Protein AF-A0A9N9NZH2-F1 (afdb_monomer_lite)

InterPro domains:
  IPR026947 Ubinuclein middle domain [PF14075] (6-221)

Foldseek 3Di:
DCPPVVDDDPVCLVVLLVVLVVCVVVVNNDQVVLVVVVVVDVDHSLLSNLSSLLSHLVVVLVVLVVVLVVLLVVLLVVLVVCVVVLVVVLVVVVVVVVVVPPDDDDDDDDDDDDDDDDDDDDDDDDDDDDDDDDDDDDDDDDPDPPPPPPVVSVQEDDDDPSSVVSLVSSLVSQVVSQVSVQSNCVSVVHPDHDDSVVSLLVVLVVSCVSDDPPHDDSVNSD

pLDDT: mean 77.75, std 25.02, range [27.8, 98.38]

Secondary structure (DSSP, 8-state):
----TTS--GGGHHHHHHHHHHHHHTT--SHHHHHHHHHHSSS-HHHHHHHHHHHHHHHHHHHHHHHHHHHHHHHHHHHHHHHHHHHHHHHHHHHHHHHSS---PPP----------------------------------------------S------HHHHHHHHHHHHHHHHHHHHHHHHHHHTT------HHHHHHHHHHHHGGGSPTTS--HHHH-

Sequence (222 aa):
SFEVKSKFPPNLKNPLMDILVKAYEFEQFNENLFKILTNMLPYNKFTITRLCQRTLYPKALVDLQRKKSELIEQLRVAVNEIMPSLMRDSGGKKEVHAHEISVPSVNVHSDSMEIDSIIENEGEVDVEHDADADVKSDSKSDSSTNNRSNESTGKKFRWDDITRRLLWRIVQEEMTWVGMSNDLNEAEEKSERHSEQTCRKSLYQELLKVWPSGWMTSYEIA

Radius of gyration: 31.63 Å; chains: 1; bounding box: 81×56×74 Å

Organism: NCBI:txid94023

Structure (mmCIF, N/CA/C/O backbone):
data_AF-A0A9N9NZH2-F1
#
_entry.id   AF-A0A9N9NZH2-F1
#
loop_
_atom_site.group_PDB
_atom_site.id
_atom_site.type_symbol
_atom_site.label_atom_id
_atom_site.label_alt_id
_atom_site.label_comp_id
_atom_site.label_asym_id
_atom_site.label_entity_id
_atom_site.label_seq_id
_atom_site.pdbx_PDB_ins_code
_atom_site.Cartn_x
_atom_site.Cartn_y
_atom_site.Cartn_z
_atom_site.occupancy
_atom_site.B_iso_or_equiv
_atom_site.auth_seq_id
_atom_site.auth_comp_id
_atom_site.auth_asym_id
_atom_site.auth_atom_id
_atom_site.pdbx_PDB_model_num
ATOM 1 N N . SER A 1 1 ? -23.105 -10.219 24.074 1.00 63.91 1 SER A N 1
ATOM 2 C CA . SER A 1 1 ? -23.391 -9.188 25.090 1.00 63.91 1 SER A CA 1
ATOM 3 C C . SER A 1 1 ? -22.193 -8.250 25.200 1.00 63.91 1 SER A C 1
ATOM 5 O O . SER A 1 1 ? -21.074 -8.733 25.059 1.00 63.91 1 SER A O 1
ATOM 7 N N . PHE A 1 2 ? -22.397 -6.940 25.402 1.00 76.44 2 PHE A N 1
ATOM 8 C CA . PHE A 1 2 ? -21.333 -5.929 25.607 1.00 76.44 2 PHE A CA 1
ATOM 9 C C . PHE A 1 2 ? -20.977 -5.749 27.097 1.00 76.44 2 PHE A C 1
ATOM 11 O O . PHE A 1 2 ? -20.600 -4.661 27.526 1.00 76.44 2 PHE A O 1
ATOM 18 N N . GLU A 1 3 ? -21.107 -6.814 27.894 1.00 71.62 3 GLU A N 1
ATOM 19 C CA . GLU A 1 3 ? -20.851 -6.814 29.345 1.00 71.62 3 GLU A CA 1
ATOM 20 C C . GLU A 1 3 ? -19.485 -6.229 29.719 1.00 71.62 3 GLU A C 1
ATOM 22 O O . GLU A 1 3 ? -19.361 -5.531 30.722 1.00 71.62 3 GLU A O 1
ATOM 27 N N . VAL A 1 4 ? -18.473 -6.438 28.873 1.00 77.31 4 VAL A N 1
ATOM 28 C CA . VAL A 1 4 ? -17.141 -5.859 29.043 1.00 77.31 4 VAL A CA 1
ATOM 29 C C . VAL A 1 4 ? -16.917 -4.792 27.977 1.00 77.31 4 VAL A C 1
ATOM 31 O O . VAL A 1 4 ? -16.471 -5.083 26.870 1.00 77.31 4 VAL A O 1
ATOM 34 N N . LYS A 1 5 ? -17.171 -3.527 28.325 1.00 70.81 5 LYS A N 1
ATOM 35 C CA . LYS A 1 5 ? -16.947 -2.378 27.427 1.00 70.81 5 LYS A CA 1
ATOM 36 C C . LYS A 1 5 ? -15.496 -2.233 26.952 1.00 70.81 5 LYS A C 1
ATOM 38 O O . LYS A 1 5 ? -15.255 -1.523 25.992 1.00 70.81 5 LYS A O 1
ATOM 43 N N . SER A 1 6 ? -14.522 -2.890 27.582 1.00 74.75 6 SER A N 1
ATOM 44 C CA . SER A 1 6 ? -13.125 -2.871 27.126 1.00 74.75 6 SER A CA 1
ATOM 45 C C . SER A 1 6 ? -12.812 -3.901 26.037 1.00 74.75 6 SER A C 1
ATOM 47 O O . SER A 1 6 ? -11.727 -3.857 25.461 1.00 74.75 6 SER A O 1
ATOM 49 N N . LYS A 1 7 ? -13.725 -4.836 25.735 1.00 82.75 7 LYS A N 1
ATOM 50 C CA . LYS A 1 7 ? -13.484 -5.911 24.766 1.00 82.75 7 LYS A CA 1
ATOM 51 C C . LYS A 1 7 ? -14.620 -6.009 23.761 1.00 82.75 7 LYS A C 1
ATOM 53 O O . LYS A 1 7 ? -15.788 -6.088 24.125 1.00 82.75 7 LYS A O 1
ATOM 58 N N . PHE A 1 8 ? -14.260 -6.056 22.482 1.00 88.56 8 PHE A N 1
ATOM 59 C CA . PHE A 1 8 ? -15.239 -6.282 21.430 1.00 88.56 8 PHE A CA 1
ATOM 60 C C . PHE A 1 8 ? -15.746 -7.738 21.467 1.00 88.56 8 PHE A C 1
ATOM 62 O O . PHE A 1 8 ? -14.915 -8.656 21.532 1.00 88.56 8 PHE A O 1
ATOM 69 N N . PRO A 1 9 ? -17.070 -7.984 21.421 1.00 90.31 9 PRO A N 1
ATOM 70 C CA . PRO A 1 9 ? -17.623 -9.331 21.516 1.00 90.31 9 PRO A CA 1
ATOM 71 C C . PRO A 1 9 ? -17.118 -10.254 20.392 1.00 90.31 9 PRO A C 1
ATOM 73 O O . PRO A 1 9 ? -17.186 -9.883 19.218 1.00 90.31 9 PRO A O 1
ATOM 76 N N . PRO A 1 10 ? -16.640 -11.475 20.704 1.00 89.75 10 PRO A N 1
ATOM 77 C CA . PRO A 1 10 ? -16.044 -12.367 19.708 1.00 89.75 10 PRO A CA 1
ATOM 78 C C . PRO A 1 10 ? -17.042 -12.801 18.629 1.00 89.75 10 PRO A C 1
ATOM 80 O O . PRO A 1 10 ? -16.676 -12.903 17.463 1.00 89.75 10 PRO A O 1
ATOM 83 N N . ASN A 1 11 ? -18.314 -12.976 18.992 1.00 90.81 11 ASN A N 1
ATOM 84 C CA . ASN A 1 11 ? -19.385 -13.358 18.072 1.00 90.81 11 ASN A CA 1
ATOM 85 C C . ASN A 1 11 ? -19.727 -12.267 17.040 1.00 90.81 11 ASN A C 1
ATOM 87 O O . ASN A 1 11 ? -20.371 -12.563 16.040 1.00 90.81 11 ASN A O 1
ATOM 91 N N . LEU A 1 12 ? -19.313 -11.018 17.277 1.00 91.88 12 LEU A N 1
ATOM 92 C CA . LEU A 1 12 ? -19.531 -9.902 16.355 1.00 91.88 12 LEU A CA 1
ATOM 93 C C . LEU A 1 12 ? -18.320 -9.624 15.459 1.00 91.88 12 LEU A C 1
ATOM 95 O O . LEU A 1 12 ? -18.431 -8.813 14.546 1.00 91.88 12 LEU A O 1
ATOM 99 N N . LYS A 1 13 ? -17.176 -10.292 15.678 1.00 90.94 13 LYS A N 1
ATOM 100 C CA . LYS A 1 13 ? -15.956 -10.070 14.883 1.00 90.94 13 LYS A CA 1
ATOM 101 C C . LYS A 1 13 ? -16.139 -10.445 13.416 1.00 90.94 13 LYS A C 1
ATOM 103 O O . LYS A 1 13 ? -15.802 -9.642 12.556 1.00 90.94 13 LYS A O 1
ATOM 108 N N . ASN A 1 14 ? -16.696 -11.624 13.140 1.00 94.00 14 ASN A N 1
ATOM 109 C CA . ASN A 1 14 ? -16.907 -12.075 11.762 1.00 94.00 14 ASN A CA 1
ATOM 110 C C . ASN A 1 14 ? -17.939 -11.194 11.029 1.00 94.00 14 ASN A C 1
ATOM 112 O O . ASN A 1 14 ? -17.593 -10.674 9.974 1.00 94.00 14 ASN A O 1
ATOM 116 N N . PRO A 1 15 ? -19.127 -10.895 11.605 1.00 95.12 15 PRO A N 1
ATOM 117 C CA . PRO A 1 15 ? -20.058 -9.948 10.989 1.00 95.12 15 PRO A CA 1
ATOM 118 C C . PRO A 1 15 ? -19.458 -8.561 10.744 1.00 95.12 15 PRO A C 1
ATOM 120 O O . PRO A 1 15 ? -19.715 -7.956 9.707 1.00 95.12 15 PRO A O 1
ATOM 123 N N . LEU A 1 16 ? -18.652 -8.052 11.685 1.00 95.19 16 LEU A N 1
ATOM 124 C CA . LEU A 1 16 ? -17.949 -6.787 11.495 1.00 95.19 16 LEU A CA 1
ATOM 125 C C . LEU A 1 16 ? -17.003 -6.885 10.296 1.00 95.19 16 LEU A C 1
ATOM 127 O O . LEU A 1 16 ? -17.083 -6.046 9.409 1.00 95.19 16 LEU A O 1
ATOM 131 N N . MET A 1 17 ? -16.159 -7.917 10.239 1.00 96.25 17 MET A N 1
ATOM 132 C CA . MET A 1 17 ? -15.232 -8.125 9.125 1.00 96.25 17 MET A CA 1
ATOM 133 C C . MET A 1 17 ? -15.956 -8.160 7.773 1.00 96.25 17 MET A C 1
ATOM 135 O O . MET A 1 17 ? -15.530 -7.472 6.851 1.00 96.25 17 MET A O 1
ATOM 139 N N . ASP A 1 18 ? -17.078 -8.875 7.664 1.00 96.25 18 ASP A N 1
ATOM 140 C CA . ASP A 1 18 ? -17.859 -8.958 6.422 1.00 96.25 18 ASP A CA 1
ATOM 141 C C . ASP A 1 18 ? -18.381 -7.586 5.966 1.00 96.25 18 ASP A C 1
ATOM 143 O O . ASP A 1 18 ? -18.345 -7.258 4.777 1.00 96.25 18 ASP A O 1
ATOM 147 N N . ILE A 1 19 ? -18.839 -6.758 6.911 1.00 96.25 19 ILE A N 1
ATOM 148 C CA . ILE A 1 19 ? -19.273 -5.383 6.633 1.00 96.25 19 ILE A CA 1
ATOM 149 C C . ILE A 1 19 ? -18.088 -4.533 6.174 1.00 96.25 19 ILE A C 1
ATOM 151 O O . ILE A 1 19 ? -18.215 -3.797 5.197 1.00 96.25 19 ILE A O 1
ATOM 155 N N . LEU A 1 20 ? -16.943 -4.628 6.857 1.00 97.19 20 LEU A N 1
ATOM 156 C CA . LEU A 1 20 ? -15.759 -3.829 6.535 1.00 97.19 20 LEU A CA 1
ATOM 157 C C . LEU A 1 20 ? -15.178 -4.190 5.167 1.00 97.19 20 LEU A C 1
ATOM 159 O O . LEU A 1 20 ? -14.804 -3.289 4.424 1.00 97.19 20 LEU A O 1
ATOM 163 N N . VAL A 1 21 ? -15.145 -5.479 4.815 1.00 96.12 21 VAL A N 1
ATOM 164 C CA . VAL A 1 21 ? -14.703 -5.942 3.492 1.00 96.12 21 VAL A CA 1
ATOM 165 C C . VAL A 1 21 ? -15.603 -5.369 2.401 1.00 96.12 21 VAL A C 1
ATOM 167 O O . VAL A 1 21 ? -15.097 -4.746 1.474 1.00 96.12 21 VAL A O 1
ATOM 170 N N . LYS A 1 22 ? -16.931 -5.478 2.543 1.00 96.06 22 LYS A N 1
ATOM 171 C CA . LYS A 1 22 ? -17.864 -4.886 1.571 1.00 96.06 22 LYS A CA 1
ATOM 172 C C . LYS A 1 22 ? -17.716 -3.372 1.490 1.00 96.06 22 LYS A C 1
ATOM 174 O O . LYS A 1 22 ? -17.679 -2.811 0.403 1.00 96.06 22 LYS A O 1
ATOM 179 N N . ALA A 1 23 ? -17.617 -2.693 2.630 1.00 96.62 23 ALA A N 1
ATOM 180 C CA . ALA A 1 23 ? -17.434 -1.248 2.643 1.00 96.62 23 ALA A CA 1
ATOM 181 C C . ALA A 1 23 ? -16.139 -0.837 1.931 1.00 96.62 23 ALA A C 1
ATOM 183 O O . ALA A 1 23 ? -16.136 0.161 1.222 1.00 96.62 23 ALA A O 1
ATOM 184 N N . TYR A 1 24 ? -15.064 -1.611 2.078 1.00 95.19 24 TYR A N 1
ATOM 185 C CA . TYR A 1 24 ? -13.816 -1.379 1.361 1.00 95.19 24 TYR A CA 1
ATOM 186 C C . TYR A 1 24 ? -13.967 -1.587 -0.153 1.00 95.19 24 TYR A C 1
ATOM 188 O O . TYR A 1 24 ? -13.539 -0.735 -0.924 1.00 95.19 24 TYR A O 1
ATOM 196 N N . GLU A 1 25 ? -14.644 -2.655 -0.583 1.00 93.50 25 GLU A N 1
ATOM 197 C CA . GLU A 1 25 ? -14.923 -2.934 -2.003 1.00 93.50 25 GLU A CA 1
ATOM 198 C C . GLU A 1 25 ? -15.759 -1.839 -2.686 1.00 93.50 25 GLU A C 1
ATOM 200 O O . GLU A 1 25 ? -15.574 -1.580 -3.872 1.00 93.50 25 GLU A O 1
ATOM 205 N N . PHE A 1 26 ? -16.653 -1.178 -1.945 1.00 95.00 26 PHE A N 1
ATOM 206 C CA . PHE A 1 26 ? -17.493 -0.083 -2.446 1.00 95.00 26 PHE A CA 1
ATOM 207 C C . PHE A 1 26 ? -16.922 1.322 -2.181 1.00 95.00 26 PHE A C 1
ATOM 209 O O . PHE A 1 26 ? -17.654 2.304 -2.313 1.00 95.00 26 PHE A O 1
ATOM 216 N N . GLU A 1 27 ? -15.657 1.442 -1.758 1.00 94.06 27 GLU A N 1
ATOM 217 C CA . GLU A 1 27 ? -15.018 2.727 -1.405 1.00 94.06 27 GLU A CA 1
ATOM 218 C C . GLU A 1 27 ? -15.771 3.508 -0.297 1.00 94.06 27 GLU A C 1
ATOM 220 O O . GLU A 1 27 ? -15.677 4.728 -0.155 1.00 94.06 27 GLU A O 1
ATOM 225 N N . GLN A 1 28 ? -16.528 2.790 0.538 1.00 95.69 28 GLN A N 1
ATOM 226 C CA . GLN A 1 28 ? -17.304 3.312 1.668 1.00 95.69 28 GLN A CA 1
ATOM 227 C C . GLN A 1 28 ? -16.626 3.098 3.030 1.00 95.69 28 GLN A C 1
ATOM 229 O O . GLN A 1 28 ? -17.219 3.392 4.070 1.00 95.69 28 GLN A O 1
ATOM 234 N N . PHE A 1 29 ? -15.388 2.598 3.064 1.00 95.38 29 PHE A N 1
ATOM 235 C CA . PHE A 1 29 ? -14.585 2.551 4.289 1.00 95.38 29 PHE A CA 1
ATOM 236 C C . PHE A 1 29 ? -14.091 3.965 4.641 1.00 95.38 29 PHE A C 1
ATOM 238 O O . PHE A 1 29 ? -12.960 4.347 4.362 1.00 95.38 29 PHE A O 1
ATOM 245 N N . ASN A 1 30 ? -14.986 4.785 5.190 1.00 94.62 30 ASN A N 1
ATOM 246 C CA . ASN A 1 30 ? -14.756 6.204 5.446 1.00 94.62 30 ASN A CA 1
ATOM 247 C C . ASN A 1 30 ? -15.494 6.679 6.715 1.00 94.62 30 ASN A C 1
ATOM 249 O O . ASN A 1 30 ? -16.111 5.900 7.445 1.00 94.62 30 ASN A O 1
ATOM 253 N N . GLU A 1 31 ? -15.444 7.984 6.989 1.00 94.19 31 GLU A N 1
ATOM 254 C CA . GLU A 1 31 ? -16.029 8.584 8.191 1.00 94.19 31 GLU A CA 1
ATOM 255 C C . GLU A 1 31 ? -17.534 8.318 8.357 1.00 94.19 31 GLU A C 1
ATOM 257 O O . GLU A 1 31 ? -18.006 8.164 9.489 1.00 94.19 31 GLU A O 1
ATOM 262 N N . ASN A 1 32 ? -18.286 8.199 7.258 1.00 95.44 32 ASN A N 1
ATOM 263 C CA . ASN A 1 32 ? -19.719 7.917 7.320 1.00 95.44 32 ASN A CA 1
ATOM 264 C C . ASN A 1 32 ? -19.985 6.530 7.913 1.00 95.44 32 ASN A C 1
ATOM 266 O O . ASN A 1 32 ? -20.847 6.395 8.784 1.00 95.44 32 ASN A O 1
ATOM 270 N N . LEU A 1 33 ? -19.204 5.518 7.516 1.00 95.94 33 LEU A N 1
ATOM 271 C CA . LEU A 1 33 ? -19.275 4.181 8.107 1.00 95.94 33 LEU A CA 1
ATOM 272 C C . LEU A 1 33 ? -18.970 4.227 9.608 1.00 95.94 33 LEU A C 1
ATOM 274 O O . LEU A 1 33 ? -19.717 3.664 10.409 1.00 95.94 33 LEU A O 1
ATOM 278 N N . PHE A 1 34 ? -17.911 4.936 10.011 1.00 95.75 34 PHE A N 1
ATOM 279 C CA . PHE A 1 34 ? -17.538 5.040 11.425 1.00 95.75 34 PHE A CA 1
ATOM 280 C C . PHE A 1 34 ? -18.617 5.739 12.254 1.00 95.75 34 PHE A C 1
ATOM 282 O O . PHE A 1 34 ? -18.892 5.323 13.380 1.00 95.75 34 PHE A O 1
ATOM 289 N N . LYS A 1 35 ? -19.282 6.755 11.694 1.00 95.31 35 LYS A N 1
ATOM 290 C CA . LYS A 1 35 ? -20.421 7.429 12.328 1.00 95.31 35 LYS A CA 1
ATOM 291 C C . LYS A 1 35 ? -21.612 6.484 12.507 1.00 95.31 35 LYS A C 1
ATOM 293 O O . LYS A 1 35 ? -22.192 6.450 13.590 1.00 95.31 35 LYS A O 1
ATOM 298 N N . ILE A 1 36 ? -21.947 5.686 11.489 1.00 95.69 36 ILE A N 1
ATOM 299 C CA . ILE A 1 36 ? -23.017 4.677 11.575 1.00 95.69 36 ILE A CA 1
ATOM 300 C C . ILE A 1 36 ? -22.697 3.653 12.672 1.00 95.69 36 ILE A C 1
ATOM 302 O O . ILE A 1 36 ? -23.530 3.401 13.542 1.00 95.69 36 ILE A O 1
ATOM 306 N N . LEU A 1 37 ? -21.474 3.118 12.685 1.00 94.81 37 LEU A N 1
ATOM 307 C CA . LEU A 1 37 ? -21.037 2.139 13.683 1.00 94.81 37 LEU A CA 1
ATOM 308 C C . LEU A 1 37 ? -21.013 2.717 15.107 1.00 94.81 37 LEU A C 1
ATOM 310 O O . LEU A 1 37 ? -21.409 2.028 16.042 1.00 94.81 37 LEU A O 1
ATOM 314 N N . THR A 1 38 ? -20.624 3.984 15.273 1.00 94.81 38 THR A N 1
ATOM 315 C CA . THR A 1 38 ? -20.650 4.699 16.568 1.00 94.81 38 THR A CA 1
ATOM 316 C C . THR A 1 38 ? -22.075 4.864 17.107 1.00 94.81 38 THR A C 1
ATOM 318 O O . THR A 1 38 ? -22.282 4.836 18.313 1.00 94.81 38 THR A O 1
ATOM 321 N N . ASN A 1 39 ? -23.076 4.998 16.231 1.00 94.81 39 ASN A N 1
ATOM 322 C CA . ASN A 1 39 ? -24.482 5.077 16.645 1.00 94.81 39 ASN A CA 1
ATOM 323 C C . ASN A 1 39 ? -25.081 3.706 17.000 1.00 94.81 39 ASN A C 1
ATOM 325 O O . ASN A 1 39 ? -26.072 3.640 17.724 1.00 94.81 39 ASN A O 1
ATOM 329 N N . MET A 1 40 ? -24.512 2.615 16.476 1.00 92.00 40 MET A N 1
ATOM 330 C CA . MET A 1 40 ? -24.991 1.248 16.717 1.00 92.00 40 MET A CA 1
ATOM 331 C C . MET A 1 40 ? -24.290 0.552 17.885 1.00 92.00 40 MET A C 1
ATOM 333 O O . MET A 1 40 ? -24.874 -0.314 18.534 1.00 92.00 40 MET A O 1
ATOM 337 N N . LEU A 1 41 ? -23.026 0.886 18.130 1.00 91.19 41 LEU A N 1
ATOM 338 C CA . LEU A 1 41 ? -22.175 0.223 19.107 1.00 91.19 41 LEU A CA 1
ATOM 339 C C . LEU A 1 41 ? -21.880 1.162 20.283 1.00 91.19 41 LEU A C 1
ATOM 341 O O . LEU A 1 41 ? -21.749 2.366 20.086 1.00 91.19 41 LEU A O 1
ATOM 345 N N . PRO A 1 42 ? -21.700 0.641 21.509 1.00 91.44 42 PRO A N 1
ATOM 346 C CA . PRO A 1 42 ? -21.466 1.458 22.701 1.00 91.44 42 PRO A CA 1
ATOM 347 C C . PRO A 1 42 ? -20.007 1.951 22.804 1.00 91.44 42 PRO A C 1
ATOM 349 O O . PRO A 1 42 ? -19.398 1.887 23.873 1.00 91.44 42 PRO A O 1
ATOM 352 N N . TYR A 1 43 ? -19.433 2.419 21.695 1.00 91.62 43 TYR A N 1
ATOM 353 C CA . TYR A 1 43 ? -18.062 2.911 21.590 1.00 91.62 43 TYR A CA 1
ATOM 354 C C . TYR A 1 43 ? -18.045 4.288 20.941 1.00 91.62 43 TYR A C 1
ATOM 356 O O . TYR A 1 43 ? -18.867 4.587 20.084 1.00 91.62 43 TYR A O 1
ATOM 364 N N . ASN A 1 44 ? -17.078 5.119 21.323 1.00 93.19 44 ASN A N 1
ATOM 365 C CA . ASN A 1 44 ? -16.867 6.401 20.661 1.00 93.19 44 ASN A CA 1
ATOM 366 C C . ASN A 1 44 ? -16.237 6.213 19.263 1.00 93.19 44 ASN A C 1
ATOM 368 O O . ASN A 1 44 ? -15.690 5.152 18.947 1.00 93.19 44 ASN A O 1
ATOM 372 N N . LYS A 1 45 ? -16.261 7.280 18.453 1.00 94.25 45 LYS A N 1
ATOM 373 C CA . LYS A 1 45 ? -15.714 7.292 17.086 1.00 94.25 45 LYS A CA 1
ATOM 374 C C . LYS A 1 45 ? -14.265 6.806 17.025 1.00 94.25 45 LYS A C 1
ATOM 376 O O . LYS A 1 45 ? -13.944 5.981 16.182 1.00 94.25 45 LYS A O 1
ATOM 381 N N . PHE A 1 46 ? -13.411 7.270 17.934 1.00 93.38 46 PHE A N 1
ATOM 382 C CA . PHE A 1 46 ? -11.996 6.896 17.970 1.00 93.38 46 PHE A CA 1
ATOM 383 C C . PHE A 1 46 ? -11.801 5.387 18.175 1.00 93.38 46 PHE A C 1
ATOM 385 O O . PHE A 1 46 ? -11.061 4.736 17.437 1.00 93.38 46 PHE A O 1
ATOM 392 N N . THR A 1 47 ? -12.523 4.804 19.133 1.00 94.00 47 THR A N 1
ATOM 393 C CA . THR A 1 47 ? -12.510 3.363 19.395 1.00 94.00 47 THR A CA 1
ATOM 394 C C . THR A 1 47 ? -13.049 2.566 18.205 1.00 94.00 47 THR A C 1
ATOM 396 O O . THR A 1 47 ? -12.476 1.531 17.870 1.00 94.00 47 THR A O 1
ATOM 399 N N . ILE A 1 48 ? -14.105 3.045 17.537 1.00 95.50 48 ILE A N 1
ATOM 400 C CA . ILE A 1 48 ? -14.652 2.409 16.330 1.00 95.50 48 ILE A CA 1
ATOM 401 C C . ILE A 1 48 ? -13.659 2.447 15.172 1.00 95.50 48 ILE A C 1
ATOM 403 O O . ILE A 1 48 ? -13.423 1.405 14.563 1.00 95.50 48 ILE A O 1
ATOM 407 N N . THR A 1 49 ? -13.055 3.601 14.884 1.00 96.06 49 THR A N 1
ATOM 408 C CA . THR A 1 49 ? -12.063 3.738 13.811 1.00 96.06 49 THR A CA 1
ATOM 409 C C . THR A 1 49 ? -10.912 2.756 14.023 1.00 96.06 49 THR A C 1
ATOM 411 O O . THR A 1 49 ? -10.656 1.930 13.147 1.00 96.06 49 THR A O 1
ATOM 414 N N . ARG A 1 50 ? -10.308 2.741 15.220 1.00 95.69 50 ARG A N 1
ATOM 415 C CA . ARG A 1 50 ? -9.217 1.808 15.548 1.00 95.69 50 ARG A CA 1
ATOM 416 C C . ARG A 1 50 ? -9.639 0.346 15.454 1.00 95.69 50 ARG A C 1
ATOM 418 O O . ARG A 1 50 ? -8.889 -0.479 14.939 1.00 95.69 50 ARG A O 1
ATOM 425 N N . LEU A 1 51 ? -10.835 0.006 15.939 1.00 95.38 51 LEU A N 1
ATOM 426 C CA . LEU A 1 51 ? -11.368 -1.351 15.829 1.00 95.38 51 LEU A CA 1
ATOM 427 C C . LEU A 1 51 ? -11.493 -1.776 14.360 1.00 95.38 51 LEU A C 1
ATOM 429 O O . LEU A 1 51 ? -11.106 -2.893 14.018 1.00 95.38 51 LEU A O 1
ATOM 433 N N . CYS A 1 52 ? -11.999 -0.894 13.496 1.00 96.75 52 CYS A N 1
ATOM 434 C CA . CYS A 1 52 ? -12.161 -1.175 12.073 1.00 96.75 52 CYS A CA 1
ATOM 435 C C . CYS A 1 52 ? -10.808 -1.350 11.377 1.00 96.75 52 CYS A C 1
ATOM 437 O O . CYS A 1 52 ? -10.614 -2.346 10.682 1.00 96.75 52 CYS A O 1
ATOM 439 N N . GLN A 1 53 ? -9.859 -0.442 11.622 1.00 97.06 53 GLN A N 1
ATOM 440 C CA . GLN A 1 53 ? -8.497 -0.510 11.080 1.00 97.06 53 GLN A CA 1
ATOM 441 C C . GLN A 1 53 ? -7.809 -1.822 11.482 1.00 97.06 53 GLN A C 1
ATOM 443 O O . GLN A 1 53 ? -7.387 -2.586 10.619 1.00 97.06 53 GLN A O 1
ATOM 448 N N . ARG A 1 54 ? -7.808 -2.168 12.777 1.00 96.75 54 ARG A N 1
ATOM 449 C CA . ARG A 1 54 ? -7.222 -3.423 13.294 1.00 96.75 54 ARG A CA 1
ATOM 450 C C . ARG A 1 54 ? -7.873 -4.689 12.743 1.00 96.75 54 ARG A C 1
ATOM 452 O O . ARG A 1 54 ? -7.251 -5.745 12.743 1.00 96.75 54 ARG A O 1
ATOM 459 N N . THR A 1 55 ? -9.137 -4.604 12.338 1.00 95.88 55 THR A N 1
ATOM 460 C CA . THR A 1 55 ? -9.885 -5.752 11.815 1.00 95.88 55 THR A CA 1
ATOM 461 C C . THR A 1 55 ? -9.634 -5.937 10.318 1.00 95.88 55 THR A C 1
ATOM 463 O O . THR A 1 55 ? -9.370 -7.053 9.881 1.00 95.88 55 THR A O 1
ATOM 466 N N . LEU A 1 56 ? -9.683 -4.854 9.535 1.00 97.12 56 LEU A N 1
ATOM 467 C CA . LEU A 1 56 ? -9.611 -4.904 8.073 1.00 97.12 56 LEU A CA 1
ATOM 468 C C . LEU A 1 56 ? -8.174 -4.856 7.531 1.00 97.12 56 LEU A C 1
ATOM 470 O O . LEU A 1 56 ? -7.827 -5.630 6.635 1.00 97.12 56 LEU A O 1
ATOM 474 N N . TYR A 1 57 ? -7.347 -3.940 8.043 1.00 97.75 57 TYR A N 1
ATOM 475 C CA . TYR A 1 57 ? -6.070 -3.587 7.418 1.00 97.75 57 TYR A CA 1
ATOM 476 C C . TYR A 1 57 ? -5.065 -4.739 7.328 1.00 97.75 57 TYR A C 1
ATOM 478 O O . TYR A 1 57 ? -4.431 -4.840 6.282 1.00 97.75 57 TYR A O 1
ATOM 486 N N . PRO A 1 58 ? -4.944 -5.668 8.303 1.00 96.94 58 PRO A N 1
ATOM 487 C CA . PRO A 1 58 ? -4.022 -6.795 8.165 1.00 96.94 58 PRO A CA 1
ATOM 488 C C . PRO A 1 58 ? -4.246 -7.618 6.889 1.00 96.94 58 PRO A C 1
ATOM 490 O O . PRO A 1 58 ? -3.288 -8.000 6.225 1.00 96.94 58 PRO A O 1
ATOM 493 N N . LYS A 1 59 ? -5.510 -7.852 6.509 1.00 95.56 59 LYS A N 1
ATOM 494 C CA . LYS A 1 59 ? -5.843 -8.552 5.261 1.00 95.56 59 LYS A CA 1
ATOM 495 C C . LYS A 1 59 ? -5.601 -7.654 4.044 1.00 95.56 59 LYS A C 1
ATOM 497 O O . LYS A 1 59 ? -4.972 -8.086 3.082 1.00 95.56 59 LYS A O 1
ATOM 502 N N . ALA A 1 60 ? -6.074 -6.408 4.098 1.00 96.88 60 ALA A N 1
ATOM 503 C CA . ALA A 1 60 ? -5.969 -5.476 2.978 1.00 96.88 60 ALA A CA 1
ATOM 504 C C . ALA A 1 60 ? -4.508 -5.163 2.601 1.00 96.88 60 ALA A C 1
ATOM 506 O O . ALA A 1 60 ? -4.183 -5.123 1.420 1.00 96.88 60 ALA A O 1
ATOM 507 N N . LEU A 1 61 ? -3.606 -5.031 3.578 1.00 97.81 61 LEU A N 1
ATOM 508 C CA . LEU A 1 61 ? -2.174 -4.810 3.347 1.00 97.81 61 LEU A CA 1
ATOM 509 C C . LEU A 1 61 ? -1.515 -5.972 2.592 1.00 97.81 61 LEU A C 1
ATOM 511 O O . LEU A 1 61 ? -0.720 -5.739 1.681 1.00 97.81 61 LEU A O 1
ATOM 515 N N . VAL A 1 62 ? -1.871 -7.218 2.925 1.00 97.75 62 VAL A N 1
ATOM 516 C CA . VAL A 1 62 ? -1.398 -8.408 2.195 1.00 97.75 62 VAL A CA 1
ATOM 517 C C . VAL A 1 62 ? -1.914 -8.394 0.755 1.00 97.75 62 VAL A C 1
ATOM 519 O O . VAL A 1 62 ? -1.158 -8.674 -0.177 1.00 97.75 62 VAL A O 1
ATOM 522 N N . ASP A 1 63 ? -3.180 -8.022 0.554 1.00 96.25 63 ASP A N 1
ATOM 523 C CA . ASP A 1 63 ? -3.781 -7.923 -0.777 1.00 96.25 63 ASP A CA 1
ATOM 524 C C . ASP A 1 63 ? -3.143 -6.818 -1.635 1.00 96.25 63 ASP A C 1
ATOM 526 O O . ASP A 1 63 ? -2.877 -7.054 -2.814 1.00 96.25 63 ASP A O 1
ATOM 530 N N . LEU A 1 64 ? -2.848 -5.647 -1.060 1.00 96.88 64 LEU A N 1
ATOM 531 C CA . LEU A 1 64 ? -2.127 -4.558 -1.733 1.00 96.88 64 LEU A CA 1
ATOM 532 C C . LEU A 1 64 ? -0.726 -5.006 -2.165 1.00 96.88 64 LEU A C 1
ATOM 534 O O . LEU A 1 64 ? -0.321 -4.791 -3.306 1.00 96.88 64 LEU A O 1
ATOM 538 N N . GLN A 1 65 ? 0.004 -5.694 -1.285 1.00 97.31 65 GLN A N 1
ATOM 539 C CA . GLN A 1 65 ? 1.344 -6.179 -1.607 1.00 97.31 65 GLN A CA 1
ATOM 540 C C . GLN A 1 65 ? 1.320 -7.239 -2.715 1.00 97.31 65 GLN A C 1
ATOM 542 O O . GLN A 1 65 ? 2.143 -7.188 -3.629 1.00 97.31 65 GLN A O 1
ATOM 547 N N . ARG A 1 66 ? 0.341 -8.150 -2.686 1.00 98.00 66 ARG A N 1
ATOM 548 C CA . ARG A 1 66 ? 0.120 -9.130 -3.755 1.00 98.00 66 ARG A CA 1
ATOM 549 C C . ARG A 1 66 ? -0.199 -8.448 -5.091 1.00 98.00 66 ARG A C 1
ATOM 551 O O . ARG A 1 66 ? 0.454 -8.757 -6.085 1.00 98.00 66 ARG A O 1
ATOM 558 N N . LYS A 1 67 ? -1.132 -7.488 -5.115 1.00 97.56 67 LYS A N 1
ATOM 559 C CA . LYS A 1 67 ? -1.461 -6.699 -6.320 1.00 97.56 67 LYS A CA 1
ATOM 560 C C . LYS A 1 67 ? -0.242 -5.959 -6.866 1.00 97.56 67 LYS A C 1
ATOM 562 O O . LYS A 1 67 ? -0.003 -5.976 -8.071 1.00 97.56 67 LYS A O 1
ATOM 567 N N . LYS A 1 68 ? 0.566 -5.349 -5.992 1.00 97.81 68 LYS A N 1
ATOM 568 C CA . LYS A 1 68 ? 1.824 -4.701 -6.379 1.00 97.81 68 LYS A CA 1
ATOM 569 C C . LYS A 1 68 ? 2.763 -5.688 -7.075 1.00 97.81 68 LYS A C 1
ATOM 571 O O . LYS A 1 68 ? 3.271 -5.380 -8.148 1.00 97.81 68 LYS A O 1
ATOM 576 N N . SER A 1 69 ? 2.971 -6.875 -6.504 1.00 98.00 69 SER A N 1
ATOM 577 C CA . SER A 1 69 ? 3.814 -7.912 -7.113 1.00 98.00 69 SER A CA 1
ATOM 578 C C . SER A 1 69 ? 3.284 -8.379 -8.473 1.00 98.00 69 SER A C 1
ATOM 580 O O . SER A 1 69 ? 4.069 -8.517 -9.409 1.00 98.00 69 SER A O 1
ATOM 582 N N . GLU A 1 70 ? 1.967 -8.558 -8.613 1.00 98.25 70 GLU A N 1
ATOM 583 C CA . GLU A 1 70 ? 1.323 -8.886 -9.894 1.00 98.25 70 GLU A CA 1
ATOM 584 C C . GLU A 1 70 ? 1.568 -7.789 -10.949 1.00 98.25 70 GLU A C 1
ATOM 586 O O . GLU A 1 70 ? 1.889 -8.092 -12.098 1.00 98.25 70 GLU A O 1
ATOM 591 N N . LEU A 1 71 ? 1.473 -6.511 -10.567 1.00 98.38 71 LEU A N 1
ATOM 592 C CA . LEU A 1 71 ? 1.738 -5.380 -11.462 1.00 98.38 71 LEU A CA 1
ATOM 593 C C . LEU A 1 71 ? 3.219 -5.261 -11.850 1.00 98.38 71 LEU A C 1
ATOM 595 O O . LEU A 1 71 ? 3.518 -4.937 -12.999 1.00 98.38 71 LEU A O 1
ATOM 599 N N . ILE A 1 72 ? 4.144 -5.532 -10.923 1.00 98.19 72 ILE A N 1
ATOM 600 C CA . ILE A 1 72 ? 5.588 -5.561 -11.212 1.00 98.19 72 ILE A CA 1
ATOM 601 C C . ILE A 1 72 ? 5.900 -6.657 -12.234 1.00 98.19 72 ILE A C 1
ATOM 603 O O . ILE A 1 72 ? 6.685 -6.429 -13.154 1.00 98.19 72 ILE A O 1
ATOM 607 N N . GLU A 1 73 ? 5.266 -7.824 -12.116 1.00 98.12 73 GLU A N 1
ATOM 608 C CA . GLU A 1 73 ? 5.452 -8.896 -13.093 1.00 98.12 73 GLU A CA 1
ATOM 609 C C . GLU A 1 73 ? 4.864 -8.529 -14.463 1.00 98.12 73 GLU A C 1
ATOM 611 O O . GLU A 1 73 ? 5.521 -8.722 -15.483 1.00 98.12 73 GLU A O 1
ATOM 616 N N . GLN A 1 74 ? 3.685 -7.901 -14.506 1.00 97.81 74 GLN A N 1
ATOM 617 C CA . GLN A 1 74 ? 3.128 -7.369 -15.758 1.00 97.81 74 GLN A CA 1
ATOM 618 C C . GLN A 1 74 ? 4.056 -6.334 -16.406 1.00 97.81 74 GLN A C 1
ATOM 620 O O . GLN A 1 74 ? 4.248 -6.351 -17.622 1.00 97.81 74 GLN A O 1
ATOM 625 N N . LEU A 1 75 ? 4.668 -5.453 -15.605 1.00 97.62 75 LEU A N 1
ATOM 626 C CA . LEU A 1 75 ? 5.651 -4.488 -16.095 1.00 97.62 75 LEU A CA 1
ATOM 627 C C . LEU A 1 75 ? 6.879 -5.201 -16.668 1.00 97.62 75 LEU A C 1
ATOM 629 O O . LEU A 1 75 ? 7.350 -4.824 -17.738 1.00 97.62 75 LEU A O 1
ATOM 633 N N . ARG A 1 76 ? 7.370 -6.251 -16.001 1.00 96.88 76 ARG A N 1
ATOM 634 C CA . ARG A 1 76 ? 8.491 -7.063 -16.490 1.00 96.88 76 ARG A CA 1
ATOM 635 C C . ARG A 1 76 ? 8.188 -7.716 -17.831 1.00 96.88 76 ARG A C 1
ATOM 637 O O . ARG A 1 76 ? 9.025 -7.640 -18.728 1.00 96.88 76 ARG A O 1
ATOM 644 N N . VAL A 1 77 ? 7.010 -8.317 -17.987 1.00 96.81 77 VAL A N 1
ATOM 645 C CA . VAL A 1 77 ? 6.587 -8.913 -19.262 1.00 96.81 77 VAL A CA 1
ATOM 646 C C . VAL A 1 77 ? 6.558 -7.851 -20.364 1.00 96.81 77 VAL A C 1
ATOM 648 O O . VAL A 1 77 ? 7.220 -8.030 -21.383 1.00 96.81 77 VAL A O 1
ATOM 651 N N . ALA A 1 78 ? 5.904 -6.710 -20.127 1.00 95.31 78 ALA A N 1
ATOM 652 C CA . ALA A 1 78 ? 5.824 -5.624 -21.108 1.00 95.31 78 ALA A CA 1
ATOM 653 C C . ALA A 1 78 ? 7.211 -5.076 -21.501 1.00 95.31 78 ALA A C 1
ATOM 655 O O . ALA A 1 78 ? 7.492 -4.840 -22.675 1.00 95.31 78 ALA A O 1
ATOM 656 N N . VAL A 1 79 ? 8.120 -4.914 -20.535 1.00 94.50 79 VAL A N 1
ATOM 657 C CA . VAL A 1 79 ? 9.502 -4.486 -20.804 1.00 94.50 79 VAL A CA 1
ATOM 658 C C . VAL A 1 79 ? 10.246 -5.522 -21.651 1.00 94.50 79 VAL A C 1
ATOM 660 O O . VAL A 1 79 ? 10.923 -5.147 -22.610 1.00 94.50 79 VAL A O 1
ATOM 663 N N . ASN A 1 80 ? 10.101 -6.812 -21.342 1.00 92.94 80 ASN A N 1
ATOM 664 C CA . ASN A 1 80 ? 10.756 -7.900 -22.070 1.00 92.94 80 ASN A CA 1
ATOM 665 C C . ASN A 1 80 ? 10.252 -8.061 -23.509 1.00 92.94 80 ASN A C 1
ATOM 667 O O . ASN A 1 80 ? 11.020 -8.491 -24.364 1.00 92.94 80 ASN A O 1
ATOM 671 N N . GLU A 1 81 ? 9.004 -7.699 -23.801 1.00 92.25 81 GLU A N 1
ATOM 672 C CA . GLU A 1 81 ? 8.474 -7.694 -25.171 1.00 92.25 81 GLU A CA 1
ATOM 673 C C . GLU A 1 81 ? 9.101 -6.583 -26.028 1.00 92.25 81 GLU A C 1
ATOM 675 O O . GLU A 1 81 ? 9.387 -6.780 -27.210 1.00 92.25 81 GLU A O 1
ATOM 680 N N . ILE A 1 82 ? 9.368 -5.421 -25.428 1.00 89.38 82 ILE A N 1
ATOM 681 C CA . ILE A 1 82 ? 9.901 -4.243 -26.127 1.00 89.38 82 ILE A CA 1
ATOM 682 C C . ILE A 1 82 ? 11.435 -4.318 -26.265 1.00 89.38 82 ILE A C 1
ATOM 684 O O . ILE A 1 82 ? 12.010 -3.825 -27.242 1.00 89.38 82 ILE A O 1
ATOM 688 N N . MET A 1 83 ? 12.116 -4.952 -25.304 1.00 87.06 83 MET A N 1
ATOM 689 C CA . MET A 1 83 ? 13.579 -4.940 -25.197 1.00 87.06 83 MET A CA 1
ATOM 690 C C . MET A 1 83 ? 14.321 -5.490 -26.433 1.00 87.06 83 MET A C 1
ATOM 692 O O . MET A 1 83 ? 15.265 -4.834 -26.874 1.00 87.06 83 MET A O 1
ATOM 696 N N . PRO A 1 84 ? 13.931 -6.625 -27.054 1.00 85.88 84 PRO A N 1
ATOM 697 C CA . PRO A 1 84 ? 14.648 -7.175 -28.207 1.00 85.88 84 PRO A CA 1
ATOM 698 C C . PRO A 1 84 ? 14.701 -6.218 -29.403 1.00 85.88 84 PRO A C 1
ATOM 700 O O . PRO A 1 84 ? 15.726 -6.133 -30.084 1.00 85.88 84 PRO A O 1
ATOM 703 N N . SER A 1 85 ? 13.620 -5.472 -29.638 1.00 83.06 85 SER A N 1
ATOM 704 C CA . SER A 1 85 ? 13.551 -4.461 -30.696 1.00 83.06 85 SER A CA 1
ATOM 705 C C . SER A 1 85 ? 14.473 -3.280 -30.385 1.00 83.06 85 SER A C 1
ATOM 707 O O . SER A 1 85 ? 15.283 -2.892 -31.223 1.00 83.06 85 SER A O 1
ATOM 709 N N . LEU A 1 86 ? 14.448 -2.777 -29.145 1.00 81.81 86 LEU A N 1
ATOM 710 C CA . LEU A 1 86 ? 15.318 -1.676 -28.715 1.00 81.81 86 LEU A CA 1
ATOM 711 C C . LEU A 1 86 ? 16.807 -2.043 -28.761 1.00 81.81 86 LEU A C 1
ATOM 713 O O . LEU A 1 86 ? 17.638 -1.230 -29.159 1.00 81.81 86 LEU A O 1
ATOM 717 N N . MET A 1 87 ? 17.163 -3.272 -28.380 1.00 82.56 87 MET A N 1
ATOM 718 C CA . MET A 1 87 ? 18.549 -3.745 -28.428 1.00 82.56 87 MET A CA 1
ATOM 719 C C . MET A 1 87 ? 19.092 -3.800 -29.861 1.00 82.56 87 MET A C 1
ATOM 721 O O . MET A 1 87 ? 20.268 -3.499 -30.075 1.00 82.56 87 MET A O 1
ATOM 725 N N . ARG A 1 88 ? 18.244 -4.138 -30.841 1.00 80.25 88 ARG A N 1
ATOM 726 C CA . ARG A 1 88 ? 18.602 -4.141 -32.267 1.00 80.25 88 ARG A CA 1
ATOM 727 C C . ARG A 1 88 ? 18.862 -2.724 -32.779 1.00 80.25 88 ARG A C 1
ATOM 729 O O . ARG A 1 88 ? 19.894 -2.480 -33.404 1.00 80.25 88 ARG A O 1
ATOM 736 N N . ASP A 1 89 ? 17.986 -1.787 -32.431 1.00 75.81 89 ASP A N 1
ATOM 737 C CA . ASP A 1 89 ? 18.083 -0.387 -32.858 1.00 75.81 89 ASP A CA 1
ATOM 738 C C . ASP A 1 89 ? 19.277 0.343 -32.217 1.00 75.81 89 ASP A C 1
ATOM 740 O O . ASP A 1 89 ? 19.963 1.135 -32.868 1.00 75.81 89 ASP A O 1
ATOM 744 N N . SER A 1 90 ? 19.576 0.057 -30.946 1.00 66.81 90 SER A N 1
ATOM 745 C CA . SER A 1 90 ? 20.750 0.603 -30.251 1.00 66.81 90 SER A CA 1
ATOM 746 C C . SER A 1 90 ? 22.072 -0.019 -30.728 1.00 66.81 90 SER A C 1
ATOM 748 O O . SER A 1 90 ? 23.113 0.629 -30.621 1.00 66.81 90 SER A O 1
ATOM 750 N N . GLY A 1 91 ? 22.052 -1.249 -31.257 1.00 59.84 91 GLY A N 1
ATOM 751 C CA . GLY A 1 91 ? 23.216 -1.917 -31.850 1.00 59.84 91 GLY A CA 1
ATOM 752 C C . GLY A 1 91 ? 23.597 -1.363 -33.226 1.00 59.84 91 GLY A C 1
ATOM 753 O O . GLY A 1 91 ? 24.774 -1.105 -33.469 1.00 59.84 91 GLY A O 1
ATOM 754 N N . GLY A 1 92 ? 22.612 -1.085 -34.090 1.00 49.88 92 GLY A N 1
ATOM 755 C CA . GLY A 1 92 ? 22.846 -0.561 -35.445 1.00 49.88 92 GLY A CA 1
ATOM 756 C C . GLY A 1 92 ? 23.466 0.843 -35.486 1.00 49.88 92 GLY A C 1
ATOM 757 O O . GLY A 1 92 ? 24.183 1.182 -36.422 1.00 49.88 92 GLY A O 1
ATOM 758 N N . LYS A 1 93 ? 23.279 1.654 -34.437 1.00 51.94 93 LYS A N 1
ATOM 759 C CA . LYS A 1 93 ? 23.903 2.987 -34.333 1.00 51.94 93 LYS A CA 1
ATOM 760 C C . LYS A 1 93 ? 25.419 2.953 -34.090 1.00 51.94 93 LYS A C 1
ATOM 762 O O . LYS A 1 93 ? 26.070 3.972 -34.300 1.00 51.94 93 LYS A O 1
ATOM 767 N N . LYS A 1 94 ? 25.995 1.816 -33.668 1.00 50.97 94 LYS A N 1
ATOM 768 C CA . LYS A 1 94 ? 27.454 1.681 -33.493 1.00 50.97 94 LYS A CA 1
ATOM 769 C C . LYS A 1 94 ? 28.204 1.486 -34.817 1.00 50.97 94 LYS A C 1
ATOM 771 O O . LYS A 1 94 ? 29.338 1.939 -34.913 1.00 50.97 94 LYS A O 1
ATOM 776 N N . GLU A 1 95 ? 27.592 0.876 -35.834 1.00 45.41 95 GLU A N 1
ATOM 777 C CA . GLU A 1 95 ? 28.257 0.645 -37.131 1.00 45.41 95 GLU A CA 1
ATOM 778 C C . GLU A 1 95 ? 28.378 1.921 -37.974 1.00 45.41 95 GLU A C 1
ATOM 780 O O . GLU A 1 95 ? 29.387 2.118 -38.645 1.00 45.41 95 GLU A O 1
ATOM 785 N N . VAL A 1 96 ? 27.406 2.835 -37.888 1.00 49.47 96 VAL A N 1
ATOM 786 C CA . VAL A 1 96 ? 27.431 4.080 -38.678 1.00 49.47 96 VAL A CA 1
ATOM 787 C C . VAL A 1 96 ? 28.541 5.026 -38.202 1.00 49.47 96 VAL A C 1
ATOM 789 O O . VAL A 1 96 ? 29.211 5.650 -39.017 1.00 49.47 96 VAL A O 1
ATOM 792 N N . HIS A 1 97 ? 28.809 5.076 -36.893 1.00 48.16 97 HIS A N 1
ATOM 793 C CA . HIS A 1 97 ? 29.849 5.951 -36.340 1.00 48.16 97 HIS A CA 1
ATOM 794 C C . HIS A 1 97 ? 31.271 5.388 -36.495 1.00 48.16 97 HIS A C 1
ATOM 796 O O . HIS A 1 97 ? 32.233 6.150 -36.535 1.00 48.16 97 HIS A O 1
ATOM 802 N N . ALA A 1 98 ? 31.419 4.067 -36.644 1.00 50.94 98 ALA A N 1
ATOM 803 C CA . ALA A 1 98 ? 32.704 3.454 -36.979 1.00 50.94 98 ALA A CA 1
ATOM 804 C C . ALA A 1 98 ? 33.107 3.703 -38.447 1.00 50.94 98 ALA A C 1
ATOM 806 O O . ALA A 1 98 ? 34.296 3.720 -38.759 1.00 50.94 98 ALA A O 1
ATOM 807 N N . HIS A 1 99 ? 32.137 3.934 -39.341 1.00 44.06 99 HIS A N 1
ATOM 808 C CA . HIS A 1 99 ? 32.399 4.132 -40.768 1.00 44.06 99 HIS A CA 1
ATOM 809 C C . HIS A 1 99 ? 32.717 5.584 -41.167 1.00 44.06 99 HIS A C 1
ATOM 811 O O . HIS A 1 99 ? 33.262 5.799 -42.248 1.00 44.06 99 HIS A O 1
ATOM 817 N N . GLU A 1 100 ? 32.437 6.566 -40.305 1.00 43.31 100 GLU A N 1
ATOM 818 C CA . GLU A 1 100 ? 32.642 7.999 -40.589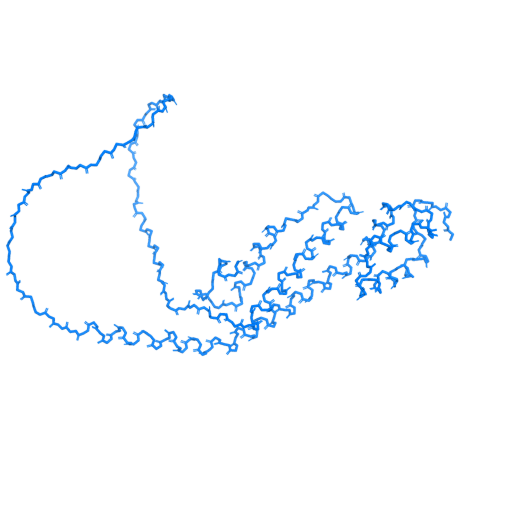 1.00 43.31 100 GLU A CA 1
ATOM 819 C C . GLU A 1 100 ? 34.018 8.531 -40.126 1.00 43.31 100 GLU A C 1
ATOM 821 O O . GLU A 1 100 ? 34.431 9.617 -40.517 1.00 43.31 100 GLU A O 1
ATOM 826 N N . ILE A 1 101 ? 34.779 7.747 -39.346 1.00 52.50 101 ILE A N 1
ATOM 827 C CA . ILE A 1 101 ? 36.119 8.125 -38.839 1.00 52.50 101 ILE A CA 1
ATOM 828 C C . ILE A 1 101 ? 37.249 7.715 -39.815 1.00 52.50 101 ILE A C 1
ATOM 830 O O . ILE A 1 101 ? 38.416 8.043 -39.612 1.00 52.50 101 ILE A O 1
ATOM 834 N N . SER A 1 102 ? 36.937 7.041 -40.928 1.00 44.12 102 SER A N 1
ATOM 835 C CA . SER A 1 102 ? 37.934 6.622 -41.925 1.00 44.12 102 SER A CA 1
ATOM 836 C C . SER A 1 102 ? 37.996 7.579 -43.123 1.00 44.12 102 SER A C 1
ATOM 838 O O . SER A 1 102 ? 37.706 7.207 -44.256 1.00 44.12 102 SER A O 1
ATOM 840 N N . VAL A 1 103 ? 38.390 8.832 -42.878 1.00 42.31 103 VAL A N 1
ATOM 841 C CA . VAL A 1 103 ? 38.893 9.724 -43.936 1.00 42.31 103 VAL A CA 1
ATOM 842 C C . VAL A 1 103 ? 40.258 10.266 -43.493 1.00 42.31 103 VAL A C 1
ATOM 844 O O . VAL A 1 103 ? 40.321 11.012 -42.516 1.00 42.31 103 VAL A O 1
ATOM 847 N N . PRO A 1 104 ? 41.376 9.895 -44.148 1.00 41.81 104 PRO A N 1
ATOM 848 C CA . PRO A 1 104 ? 42.691 10.403 -43.787 1.00 41.81 104 PRO A CA 1
ATOM 849 C C . PRO A 1 104 ? 42.899 11.765 -44.458 1.00 41.81 104 PRO A C 1
ATOM 851 O O . PRO A 1 104 ? 43.138 11.833 -45.662 1.00 41.81 104 PRO A O 1
ATOM 854 N N . SER A 1 105 ? 42.822 12.856 -43.692 1.00 39.81 105 SER A N 1
ATOM 855 C CA . SER A 1 105 ? 43.278 14.164 -44.171 1.00 39.81 105 SER A CA 1
ATOM 856 C C . S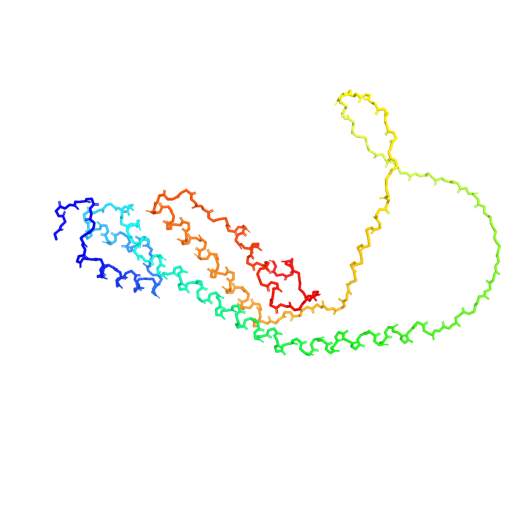ER A 1 105 ? 44.726 14.388 -43.743 1.00 39.81 105 SER A C 1
ATOM 858 O O . SER A 1 105 ? 45.064 14.376 -42.561 1.00 39.81 105 SER A O 1
ATOM 860 N N . VAL A 1 106 ? 45.578 14.525 -44.753 1.00 38.94 106 VAL A N 1
ATOM 861 C CA . VAL A 1 106 ? 47.032 14.645 -44.673 1.00 38.94 106 VAL A CA 1
ATOM 862 C C . VAL A 1 106 ? 47.450 15.969 -44.024 1.00 38.94 106 VAL A C 1
ATOM 864 O O . VAL A 1 106 ? 46.866 17.024 -44.254 1.00 38.94 106 VAL A O 1
ATOM 867 N N . ASN A 1 107 ? 48.495 15.848 -43.214 1.00 38.69 107 ASN A N 1
ATOM 868 C CA . ASN A 1 107 ? 49.200 16.849 -42.425 1.00 38.69 107 ASN A CA 1
ATOM 869 C C . ASN A 1 107 ? 49.997 17.839 -43.307 1.00 38.69 107 ASN A C 1
ATOM 871 O O . ASN A 1 107 ? 50.703 17.391 -44.209 1.00 38.69 107 ASN A O 1
ATOM 875 N N . VAL A 1 108 ? 49.999 19.141 -42.985 1.00 36.81 108 VAL A N 1
ATOM 876 C CA . VAL A 1 108 ? 51.097 20.064 -43.346 1.00 36.81 108 VAL A CA 1
ATOM 877 C C . VAL A 1 108 ? 51.420 20.961 -42.143 1.00 36.81 108 VAL A C 1
ATOM 879 O O . VAL A 1 108 ? 50.568 21.688 -41.643 1.00 36.81 108 VAL A O 1
ATOM 882 N N . HIS A 1 109 ? 52.667 20.839 -41.681 1.00 34.94 109 HIS A N 1
ATOM 883 C CA . HIS A 1 109 ? 53.372 21.625 -40.657 1.00 34.94 109 HIS A CA 1
ATOM 884 C C . HIS A 1 109 ? 53.438 23.137 -40.970 1.00 34.94 109 HIS A C 1
ATOM 886 O O . HIS A 1 109 ? 53.595 23.495 -42.132 1.00 34.94 109 HIS A O 1
ATOM 892 N N . SER A 1 110 ? 53.500 24.021 -39.962 1.00 32.41 110 SER A N 1
ATOM 893 C CA . SER A 1 110 ? 54.765 24.455 -39.316 1.00 32.41 110 SER A CA 1
ATOM 894 C C . SER A 1 110 ? 54.595 25.709 -38.433 1.00 32.41 110 SER A C 1
ATOM 896 O O . SER A 1 110 ? 53.879 26.633 -38.797 1.00 32.41 110 SER A O 1
ATOM 898 N N . ASP A 1 111 ? 55.356 25.708 -37.335 1.00 29.62 111 ASP A N 1
ATOM 899 C CA . ASP A 1 111 ? 55.997 26.817 -36.602 1.00 29.62 111 ASP A CA 1
ATOM 900 C C . ASP A 1 111 ? 55.233 27.907 -35.808 1.00 29.62 111 ASP A C 1
ATOM 902 O O . ASP A 1 111 ? 54.656 28.840 -36.349 1.00 29.62 111 ASP A O 1
ATOM 906 N N . SER A 1 112 ? 55.453 27.814 -34.485 1.00 34.41 112 SER A N 1
ATOM 907 C CA . SER A 1 112 ? 56.155 28.772 -33.599 1.00 34.41 112 SER A CA 1
ATOM 908 C C . SER A 1 112 ? 55.484 30.044 -33.035 1.00 34.41 112 SER A C 1
ATOM 910 O O . SER A 1 112 ? 55.017 30.905 -33.764 1.00 34.41 112 SER A O 1
ATOM 912 N N . MET A 1 113 ? 55.587 30.124 -31.693 1.00 37.38 113 MET A N 1
ATOM 913 C CA . MET A 1 113 ? 55.730 31.262 -30.753 1.00 37.38 113 MET A CA 1
ATOM 914 C C . MET A 1 113 ? 54.846 32.524 -30.895 1.00 37.38 113 MET A C 1
ATOM 916 O O . MET A 1 113 ? 54.913 33.229 -31.888 1.00 37.38 113 MET A O 1
ATOM 920 N N . GLU A 1 114 ? 54.126 32.920 -29.836 1.00 31.09 114 GLU A N 1
ATOM 921 C CA . GLU A 1 114 ? 54.565 33.873 -28.791 1.00 31.09 114 GLU A CA 1
ATOM 922 C C . GLU A 1 114 ? 53.428 34.194 -27.794 1.00 31.09 114 GLU A C 1
ATOM 924 O O . GLU A 1 114 ? 52.242 33.994 -28.046 1.00 31.09 114 GLU A O 1
ATOM 929 N N . ILE A 1 115 ? 53.870 34.640 -26.621 1.00 36.09 115 ILE A N 1
ATOM 930 C CA . ILE A 1 115 ? 53.164 35.163 -25.445 1.00 36.09 115 ILE A CA 1
ATOM 931 C C . ILE A 1 115 ? 52.571 36.549 -25.762 1.00 36.09 115 ILE A C 1
ATOM 933 O O . ILE A 1 115 ? 53.290 37.352 -26.337 1.00 36.09 115 ILE A O 1
ATOM 937 N N . ASP A 1 116 ? 51.338 36.872 -25.341 1.00 27.80 116 ASP A N 1
ATOM 938 C CA . ASP A 1 116 ? 51.094 37.909 -24.317 1.00 27.80 116 ASP A CA 1
ATOM 939 C C . ASP A 1 116 ? 49.622 38.033 -23.862 1.00 27.80 116 ASP A C 1
ATOM 941 O O . ASP A 1 116 ? 48.675 37.560 -24.485 1.00 27.80 116 ASP A O 1
ATOM 945 N N . SER A 1 117 ? 49.532 38.644 -22.690 1.00 34.53 1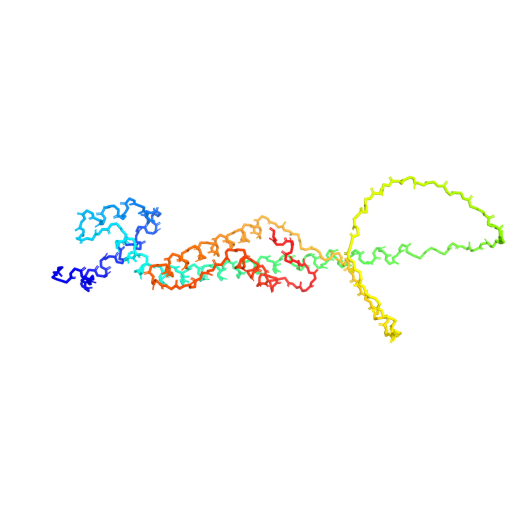17 SER A N 1
ATOM 946 C CA . SER A 1 117 ? 48.471 38.909 -21.719 1.00 34.53 117 SER A CA 1
ATOM 947 C C . SER A 1 117 ? 47.325 39.868 -22.120 1.00 34.53 117 SER A C 1
ATOM 949 O O . SER A 1 117 ? 47.409 40.550 -23.134 1.00 34.53 117 SER A O 1
ATOM 951 N N . ILE A 1 118 ? 46.270 39.900 -21.270 1.00 33.47 118 ILE A N 1
ATOM 952 C CA . ILE A 1 118 ? 45.343 41.005 -20.851 1.00 33.47 118 ILE A CA 1
ATOM 953 C C . ILE A 1 118 ? 43.974 40.369 -20.479 1.00 33.47 118 ILE A C 1
ATOM 955 O O . ILE A 1 118 ? 43.301 39.807 -21.335 1.00 33.47 118 ILE A O 1
ATOM 959 N N . ILE A 1 119 ? 43.675 40.098 -19.197 1.00 35.47 119 ILE A N 1
ATOM 960 C CA . ILE A 1 119 ? 42.955 40.920 -18.186 1.00 35.47 119 ILE A CA 1
ATOM 961 C C . ILE A 1 119 ? 41.602 41.475 -18.669 1.00 35.47 119 ILE A C 1
ATOM 963 O O . ILE A 1 119 ? 41.575 42.362 -19.506 1.00 35.47 119 ILE A O 1
ATOM 967 N N . GLU A 1 120 ? 40.508 40.978 -18.078 1.00 32.75 120 GLU A N 1
ATOM 968 C CA . GLU A 1 120 ? 39.471 41.743 -17.349 1.00 32.75 120 GLU A CA 1
ATOM 969 C C . GLU A 1 120 ? 38.297 40.802 -17.028 1.00 32.75 120 GLU A C 1
ATOM 971 O O . GLU A 1 120 ? 37.607 40.324 -17.924 1.00 32.75 120 GLU A O 1
ATOM 976 N N . ASN A 1 121 ? 38.052 40.531 -15.743 1.00 35.09 121 ASN A N 1
ATOM 977 C CA . ASN A 1 121 ? 36.671 40.513 -15.276 1.00 35.09 121 ASN A CA 1
ATOM 978 C C . ASN A 1 121 ? 36.614 40.874 -13.791 1.00 35.09 121 ASN A C 1
ATOM 980 O O . ASN A 1 121 ? 37.201 40.204 -12.938 1.00 35.09 121 ASN A O 1
ATOM 984 N N . GLU A 1 122 ? 35.914 41.972 -13.544 1.00 34.62 122 GLU A N 1
ATOM 985 C CA . GLU A 1 122 ? 35.463 42.475 -12.254 1.00 34.62 122 GLU A CA 1
ATOM 986 C C . GLU A 1 122 ? 34.604 41.383 -11.583 1.00 34.62 122 GLU A C 1
ATOM 988 O O . GLU A 1 122 ? 33.883 40.645 -12.248 1.00 34.62 122 GLU A O 1
ATOM 993 N N . GLY A 1 123 ? 34.777 41.072 -10.304 1.00 31.48 123 GLY A N 1
ATOM 994 C CA . GLY A 1 123 ? 34.406 41.930 -9.191 1.00 31.48 123 GLY A CA 1
ATOM 995 C C . GLY A 1 123 ? 33.140 41.350 -8.564 1.00 31.48 123 GLY A C 1
ATOM 996 O O . GLY A 1 123 ? 32.070 41.544 -9.111 1.00 31.48 123 GLY A O 1
ATOM 997 N N . GLU A 1 124 ? 33.265 40.636 -7.444 1.00 32.03 124 GLU A N 1
ATOM 998 C CA . GLU A 1 124 ? 32.370 40.810 -6.294 1.00 32.03 124 GLU A CA 1
ATOM 999 C C . GLU A 1 124 ? 32.992 40.139 -5.067 1.00 32.03 124 GLU A C 1
ATOM 1001 O O . GLU A 1 124 ? 33.503 39.019 -5.113 1.00 32.03 124 GLU A O 1
ATOM 1006 N N . VAL A 1 125 ? 33.015 40.911 -3.992 1.00 34.88 125 VAL A N 1
ATOM 1007 C CA . VAL A 1 125 ? 33.626 40.624 -2.704 1.00 34.88 125 VAL A CA 1
ATOM 1008 C C . VAL A 1 125 ? 32.472 40.319 -1.764 1.00 34.88 125 VAL A C 1
ATOM 1010 O O . VAL A 1 125 ? 31.561 41.130 -1.680 1.00 34.88 125 VAL A O 1
ATOM 1013 N N . ASP A 1 126 ? 32.537 39.217 -1.026 1.00 32.88 126 ASP A N 1
ATOM 1014 C CA . ASP A 1 126 ? 31.962 39.196 0.316 1.00 32.88 126 ASP A CA 1
ATOM 1015 C C . ASP A 1 126 ? 32.819 38.305 1.213 1.00 32.88 126 ASP A C 1
ATOM 1017 O O . ASP A 1 126 ? 33.013 37.109 0.982 1.00 32.88 126 ASP A O 1
ATOM 1021 N N . VAL A 1 127 ? 33.412 38.964 2.204 1.00 39.75 127 VAL A N 1
ATOM 1022 C CA . VAL A 1 127 ? 34.290 38.416 3.230 1.00 39.75 127 VAL A CA 1
ATOM 1023 C C . VAL A 1 127 ? 33.553 38.576 4.545 1.00 39.75 127 VAL A C 1
ATOM 1025 O O . VAL A 1 127 ? 33.304 39.708 4.941 1.00 39.75 127 VAL A O 1
ATOM 1028 N N . GLU A 1 128 ? 33.349 37.484 5.278 1.00 37.09 128 GLU A N 1
ATOM 1029 C CA . GLU A 1 128 ? 33.465 37.531 6.735 1.00 37.09 128 GLU A CA 1
ATOM 1030 C C . GLU A 1 128 ? 34.333 36.362 7.222 1.00 37.09 128 GLU A C 1
ATOM 1032 O O . GLU A 1 128 ? 34.130 35.198 6.874 1.00 37.09 128 GLU A O 1
ATOM 1037 N N . HIS A 1 129 ? 35.372 36.752 7.962 1.00 40.88 129 HIS A N 1
ATOM 1038 C CA . HIS A 1 129 ? 36.378 35.944 8.642 1.00 40.88 129 HIS A CA 1
ATOM 1039 C C . HIS A 1 129 ? 35.911 35.600 10.059 1.00 40.88 129 HIS A C 1
ATOM 1041 O O . HIS A 1 129 ? 35.303 36.441 10.709 1.00 40.88 129 HIS A O 1
ATOM 1047 N N . ASP A 1 130 ? 36.299 34.419 10.537 1.00 33.81 130 ASP A N 1
ATOM 1048 C CA . ASP A 1 130 ? 36.878 34.147 11.870 1.00 33.81 130 ASP A CA 1
ATOM 1049 C C . ASP A 1 130 ? 37.016 32.615 12.002 1.00 33.81 130 ASP A C 1
ATOM 1051 O O . ASP A 1 130 ? 36.139 31.880 11.560 1.00 33.81 130 ASP A O 1
ATOM 1055 N N . ALA A 1 131 ? 38.041 31.988 12.575 1.00 37.94 131 ALA A N 1
ATOM 1056 C CA . ALA A 1 131 ? 39.328 32.380 13.130 1.00 37.94 131 ALA A CA 1
ATOM 1057 C C . ALA A 1 131 ? 40.176 31.083 13.250 1.00 37.94 131 ALA A C 1
ATOM 1059 O O . ALA A 1 131 ? 39.620 29.990 13.348 1.00 37.94 131 ALA A O 1
ATOM 1060 N N . ASP A 1 132 ? 41.502 31.242 13.250 1.00 35.62 132 ASP A N 1
ATOM 1061 C CA . ASP A 1 132 ? 42.538 30.391 13.864 1.00 35.62 132 ASP A CA 1
ATOM 1062 C C . ASP A 1 132 ? 42.566 28.862 13.634 1.00 35.62 132 ASP A C 1
ATOM 1064 O O . ASP A 1 132 ? 41.792 28.099 14.204 1.00 35.62 132 ASP A O 1
ATOM 1068 N N . ALA A 1 133 ? 43.612 28.385 12.944 1.00 40.50 133 ALA A N 1
ATOM 1069 C CA . ALA A 1 133 ? 44.775 27.749 13.590 1.00 40.50 133 ALA A CA 1
ATOM 1070 C C . ALA A 1 133 ? 45.610 26.895 12.608 1.00 40.50 133 ALA A C 1
ATOM 1072 O O . ALA A 1 133 ? 45.133 25.961 11.972 1.00 40.50 133 ALA A O 1
ATOM 1073 N N . ASP A 1 134 ? 46.884 27.272 12.544 1.00 37.12 134 ASP A N 1
ATOM 1074 C CA . ASP A 1 134 ? 48.118 26.532 12.254 1.00 37.12 134 ASP A CA 1
ATOM 1075 C C . ASP A 1 134 ? 48.053 24.993 12.062 1.00 37.12 134 ASP A C 1
ATOM 1077 O O . ASP A 1 134 ? 47.492 24.277 12.888 1.00 37.12 134 ASP A O 1
ATOM 1081 N N . VAL A 1 135 ? 48.727 24.490 11.012 1.00 42.91 135 VAL A N 1
ATOM 1082 C CA . VAL A 1 135 ? 49.745 23.405 11.040 1.00 42.91 135 VAL A CA 1
ATOM 1083 C C . VAL A 1 135 ? 49.971 22.816 9.635 1.00 42.91 135 VAL A C 1
ATOM 1085 O O . VAL A 1 135 ? 49.080 22.266 8.989 1.00 42.91 135 VAL A O 1
ATOM 1088 N N . LYS A 1 136 ? 51.232 22.879 9.187 1.00 40.53 136 LYS A N 1
ATOM 1089 C CA . LYS A 1 136 ? 51.795 22.133 8.049 1.00 40.53 136 LYS A CA 1
ATOM 1090 C C . LYS A 1 136 ? 51.749 20.620 8.293 1.00 40.53 136 LYS A C 1
ATOM 1092 O O . LYS A 1 136 ? 52.268 20.158 9.307 1.00 40.53 136 LYS A O 1
ATOM 1097 N N . SER A 1 137 ? 51.330 19.838 7.298 1.00 37.06 137 SER A N 1
ATOM 1098 C CA . SER A 1 137 ? 51.901 18.501 7.093 1.00 37.06 137 SER A CA 1
ATOM 1099 C C . SER A 1 137 ? 51.704 18.003 5.662 1.00 37.06 137 SER A C 1
ATOM 1101 O O . SER A 1 137 ? 50.585 17.928 5.160 1.00 37.06 137 SER A O 1
ATOM 1103 N N . ASP A 1 138 ? 52.825 17.675 5.023 1.00 36.12 138 ASP A N 1
ATOM 1104 C CA . ASP A 1 138 ? 52.919 16.973 3.750 1.00 36.12 138 ASP A CA 1
ATOM 1105 C C . ASP A 1 138 ? 52.209 15.617 3.809 1.00 36.12 138 ASP A C 1
ATOM 1107 O O . ASP A 1 138 ? 52.454 14.808 4.705 1.00 36.12 138 ASP A O 1
ATOM 1111 N N . SER A 1 139 ? 51.398 15.310 2.798 1.00 38.19 139 SER A N 1
ATOM 1112 C CA . SER A 1 139 ? 51.013 13.932 2.485 1.00 38.19 139 SER A CA 1
ATOM 1113 C C . SER A 1 139 ? 50.694 13.794 1.001 1.00 38.19 139 SER A C 1
ATOM 1115 O O . SER A 1 139 ? 49.605 14.108 0.528 1.00 38.19 139 SER A O 1
ATOM 1117 N N . LYS A 1 140 ? 51.688 13.286 0.265 1.00 38.72 140 LYS A N 1
ATOM 1118 C CA . LYS A 1 140 ? 51.506 12.629 -1.031 1.00 38.72 140 LYS A CA 1
ATOM 1119 C C . LYS A 1 140 ? 50.588 11.421 -0.833 1.00 38.72 140 LYS A C 1
ATOM 1121 O O . LYS A 1 140 ? 50.937 10.522 -0.074 1.00 38.72 140 LYS A O 1
ATOM 1126 N N . SER A 1 141 ? 49.465 11.366 -1.540 1.00 34.09 141 SER A N 1
ATOM 1127 C CA . SER A 1 141 ? 48.776 10.102 -1.808 1.00 34.09 141 SER A CA 1
ATOM 1128 C C . SER A 1 141 ? 47.984 10.194 -3.108 1.00 34.09 141 SER A C 1
ATOM 1130 O O . SER A 1 141 ? 47.530 11.264 -3.510 1.00 34.09 141 SER A O 1
ATOM 1132 N N . 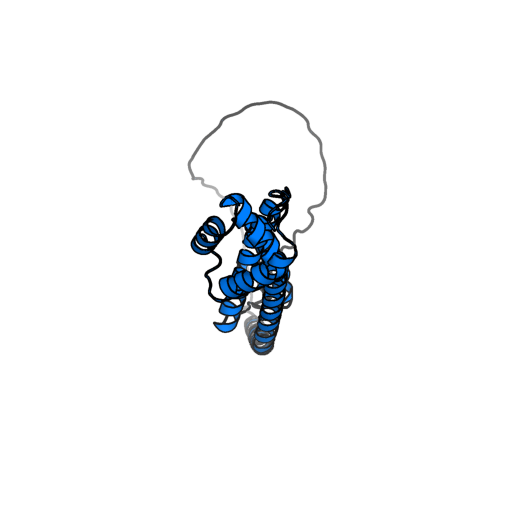ASP A 1 142 ? 47.952 9.062 -3.794 1.00 31.38 142 ASP A N 1
ATOM 1133 C CA . ASP A 1 142 ? 47.682 8.886 -5.209 1.00 31.38 142 ASP A CA 1
ATOM 1134 C C . ASP A 1 142 ? 46.368 9.488 -5.713 1.00 31.38 142 ASP A C 1
ATOM 1136 O O . ASP A 1 142 ? 45.273 9.188 -5.230 1.00 31.38 142 ASP A O 1
ATOM 1140 N N . SER A 1 143 ? 46.504 10.249 -6.803 1.00 33.50 143 SER A N 1
ATOM 1141 C CA . SER A 1 143 ? 45.435 10.594 -7.737 1.00 33.50 143 SER A CA 1
ATOM 1142 C C . SER A 1 143 ? 44.860 9.310 -8.342 1.00 33.50 143 SER A C 1
ATOM 1144 O O . SER A 1 143 ? 45.236 8.872 -9.430 1.00 33.50 143 SER A O 1
ATOM 1146 N N . SER A 1 144 ? 43.921 8.715 -7.614 1.00 36.38 144 SER A N 1
ATOM 1147 C CA . SER A 1 144 ? 43.061 7.645 -8.089 1.00 36.38 144 SER A CA 1
ATOM 1148 C C . SER A 1 144 ? 42.200 8.188 -9.223 1.00 36.38 144 SER A C 1
ATOM 1150 O O . SER A 1 144 ? 41.321 9.026 -9.027 1.00 36.38 144 SER A O 1
ATOM 1152 N N . THR A 1 145 ? 42.506 7.711 -10.423 1.00 38.22 145 THR A N 1
ATOM 1153 C CA . THR A 1 145 ? 41.794 7.910 -11.680 1.00 38.22 145 THR A CA 1
ATOM 1154 C C . THR A 1 145 ? 40.297 7.662 -11.489 1.00 38.22 145 THR A C 1
ATOM 1156 O O . THR A 1 145 ? 39.826 6.529 -11.564 1.00 38.22 145 THR A O 1
ATOM 1159 N N . ASN A 1 146 ? 39.523 8.721 -11.244 1.00 34.44 146 ASN A N 1
ATOM 1160 C CA . ASN A 1 146 ? 38.069 8.633 -11.215 1.00 34.44 146 ASN A CA 1
ATOM 1161 C C . ASN A 1 146 ? 37.566 8.656 -12.661 1.00 34.44 146 ASN A C 1
ATOM 1163 O O . ASN A 1 146 ? 37.091 9.667 -13.177 1.00 34.44 146 ASN A O 1
ATOM 1167 N N . ASN A 1 147 ? 37.742 7.516 -13.329 1.00 37.09 147 ASN A N 1
ATOM 1168 C CA . ASN A 1 147 ? 37.198 7.224 -14.644 1.00 37.09 147 ASN A CA 1
ATOM 1169 C C . ASN A 1 147 ? 35.671 7.094 -14.503 1.00 37.09 147 ASN A C 1
ATOM 1171 O O . ASN A 1 147 ? 35.108 6.003 -14.501 1.00 37.09 147 ASN A O 1
ATOM 1175 N N . ARG A 1 148 ? 34.973 8.227 -14.355 1.00 42.59 148 ARG A N 1
ATOM 1176 C CA . ARG A 1 148 ? 33.547 8.319 -14.679 1.00 42.59 148 ARG A CA 1
ATOM 1177 C C . ARG A 1 148 ? 33.431 8.331 -16.197 1.00 42.59 148 ARG A C 1
ATOM 1179 O O . ARG A 1 148 ? 33.092 9.343 -16.804 1.00 42.59 148 ARG A O 1
ATOM 1186 N N . SER A 1 149 ? 33.686 7.178 -16.805 1.00 39.31 149 SER A N 1
ATOM 1187 C CA . SER A 1 149 ? 33.106 6.831 -18.092 1.00 39.31 149 SER A CA 1
ATOM 1188 C C . SER A 1 149 ? 31.599 6.697 -17.878 1.00 39.31 149 SER A C 1
ATOM 1190 O O . SER A 1 149 ? 31.037 5.610 -17.771 1.00 39.31 149 SER A O 1
ATOM 1192 N N . ASN A 1 150 ? 30.927 7.847 -17.815 1.00 48.25 150 ASN A N 1
ATOM 1193 C CA . ASN A 1 150 ? 29.537 7.954 -18.214 1.00 48.25 150 ASN A CA 1
ATOM 1194 C C . ASN A 1 150 ? 29.519 7.745 -19.733 1.00 48.25 150 ASN A C 1
ATOM 1196 O O . ASN A 1 150 ? 29.334 8.676 -20.512 1.00 48.25 150 ASN A O 1
ATOM 1200 N N . GLU A 1 151 ? 29.833 6.519 -20.152 1.00 45.16 151 GLU A N 1
ATOM 1201 C CA . GLU A 1 151 ? 29.540 6.043 -21.485 1.00 45.16 151 GLU A CA 1
ATOM 1202 C C . GLU A 1 151 ? 28.018 6.076 -21.545 1.00 45.16 151 GLU A C 1
ATOM 1204 O O . GLU A 1 151 ? 27.331 5.163 -21.078 1.00 45.16 151 GLU A O 1
ATOM 1209 N N . SER A 1 152 ? 27.479 7.172 -22.076 1.00 47.47 152 SER A N 1
ATOM 1210 C CA . SER A 1 152 ? 26.114 7.242 -22.566 1.00 47.47 152 SER A CA 1
ATOM 1211 C C . SER A 1 152 ? 26.023 6.297 -23.760 1.00 47.47 152 SER A C 1
ATOM 1213 O O . SER A 1 152 ? 25.893 6.678 -24.921 1.00 47.47 152 SER A O 1
ATOM 1215 N N . THR A 1 153 ? 26.128 4.998 -23.477 1.00 56.00 153 THR A N 1
ATOM 1216 C CA . THR A 1 153 ? 25.708 3.974 -24.410 1.00 56.00 153 THR A CA 1
ATOM 1217 C C . THR A 1 153 ? 24.287 4.368 -24.787 1.00 56.00 153 THR A C 1
ATOM 1219 O O . THR A 1 153 ? 23.490 4.685 -23.908 1.00 56.00 153 THR A O 1
ATOM 1222 N N . GLY A 1 154 ? 23.960 4.423 -26.077 1.00 61.75 154 GLY A N 1
ATOM 1223 C CA . GLY A 1 154 ? 22.623 4.795 -26.564 1.00 61.75 154 GLY A CA 1
ATOM 1224 C C . GLY A 1 154 ? 21.504 3.819 -26.157 1.00 61.75 154 GLY A C 1
ATOM 1225 O O . GLY A 1 154 ? 20.531 3.653 -26.891 1.00 61.75 154 GLY A O 1
ATOM 1226 N N . LYS A 1 155 ? 21.671 3.115 -25.034 1.00 74.19 155 LYS A N 1
ATOM 1227 C CA . LYS A 1 155 ? 20.740 2.231 -24.353 1.00 74.19 155 LYS A CA 1
ATOM 1228 C C . LYS A 1 155 ? 19.876 3.091 -23.442 1.00 74.19 155 LYS A C 1
ATOM 1230 O O . LYS A 1 155 ? 20.212 3.346 -22.293 1.00 74.19 155 LYS A O 1
ATOM 1235 N N . LYS A 1 156 ? 18.766 3.568 -23.986 1.00 84.94 156 LYS A N 1
ATOM 1236 C CA . LYS A 1 156 ? 17.734 4.244 -23.208 1.00 84.94 156 LYS A CA 1
ATOM 1237 C C . LYS A 1 156 ? 16.431 3.510 -23.426 1.00 84.94 156 LYS A C 1
ATOM 1239 O O . LYS A 1 156 ? 16.015 3.325 -24.572 1.00 84.94 156 LYS A O 1
ATOM 1244 N N . PHE A 1 157 ? 15.789 3.090 -22.344 1.00 88.69 157 PHE A N 1
ATOM 1245 C CA . PHE A 1 157 ? 14.457 2.522 -22.450 1.00 88.69 157 PHE A CA 1
ATOM 1246 C C . PHE A 1 157 ? 13.465 3.594 -22.916 1.00 88.69 157 PHE A C 1
ATOM 1248 O O . PHE A 1 157 ? 13.396 4.693 -22.359 1.00 88.69 157 PHE A O 1
ATOM 1255 N N . ARG A 1 158 ? 12.686 3.280 -23.954 1.00 89.12 158 ARG A N 1
ATOM 1256 C CA . ARG A 1 158 ? 11.631 4.166 -24.443 1.00 89.12 158 ARG A CA 1
ATOM 1257 C C . ARG A 1 158 ? 10.299 3.741 -23.840 1.00 89.12 158 ARG A C 1
ATOM 1259 O O . ARG A 1 158 ? 9.742 2.725 -24.231 1.00 89.12 158 ARG A O 1
ATOM 1266 N N . TRP A 1 159 ? 9.789 4.563 -22.930 1.00 90.19 159 TRP A N 1
ATOM 1267 C CA . TRP A 1 159 ? 8.472 4.386 -22.329 1.00 90.19 159 TRP A CA 1
ATOM 1268 C C . TRP A 1 159 ? 7.348 4.404 -23.371 1.00 90.19 159 TRP A C 1
ATOM 1270 O O . TRP A 1 159 ? 7.274 5.316 -24.205 1.00 90.19 159 TRP A O 1
ATOM 1280 N N . ASP A 1 160 ? 6.433 3.453 -23.241 1.00 91.88 160 ASP A N 1
ATOM 1281 C CA . ASP A 1 160 ? 5.139 3.428 -23.915 1.00 91.88 160 ASP A CA 1
ATOM 1282 C C . ASP A 1 160 ? 4.003 3.658 -22.902 1.00 91.88 160 ASP A C 1
ATOM 1284 O O . ASP A 1 160 ? 4.223 3.796 -21.695 1.00 91.88 160 ASP A O 1
ATOM 1288 N N . ASP A 1 161 ? 2.767 3.741 -23.383 1.00 94.75 161 ASP A N 1
ATOM 1289 C CA . ASP A 1 161 ? 1.635 4.059 -22.509 1.00 94.75 161 ASP A CA 1
ATOM 1290 C C . ASP A 1 161 ? 1.281 2.916 -21.549 1.00 94.75 161 ASP A C 1
ATOM 1292 O O . ASP A 1 161 ? 0.772 3.165 -20.453 1.00 94.75 161 ASP A O 1
ATOM 1296 N N . ILE A 1 162 ? 1.578 1.669 -21.927 1.00 94.94 162 ILE A N 1
ATOM 1297 C CA . ILE A 1 162 ? 1.322 0.485 -21.102 1.00 94.94 162 ILE A CA 1
ATOM 1298 C C . ILE A 1 162 ? 2.279 0.471 -19.910 1.00 94.94 162 ILE A C 1
ATOM 1300 O O . ILE A 1 162 ? 1.831 0.423 -18.762 1.00 94.94 162 ILE A O 1
ATOM 1304 N N . THR A 1 163 ? 3.584 0.581 -20.160 1.00 94.94 163 THR A N 1
ATOM 1305 C CA . THR A 1 163 ? 4.616 0.568 -19.115 1.00 94.94 163 THR A CA 1
ATOM 1306 C C . THR A 1 163 ? 4.493 1.766 -18.176 1.00 94.94 163 THR A C 1
ATOM 1308 O O . THR A 1 163 ? 4.593 1.586 -16.962 1.00 94.94 163 THR A O 1
ATOM 1311 N N . ARG A 1 164 ? 4.158 2.965 -18.684 1.00 95.94 164 ARG A N 1
ATOM 1312 C CA . ARG A 1 164 ? 3.856 4.135 -17.832 1.00 95.94 164 ARG A CA 1
ATOM 1313 C C . ARG A 1 164 ? 2.653 3.901 -16.925 1.00 95.94 164 ARG A C 1
ATOM 1315 O O . ARG A 1 164 ? 2.702 4.223 -15.740 1.00 95.94 164 ARG A O 1
ATOM 1322 N N . ARG A 1 165 ? 1.565 3.345 -17.466 1.00 97.50 165 ARG A N 1
ATOM 1323 C CA . ARG A 1 165 ? 0.348 3.066 -16.690 1.00 97.50 165 ARG A CA 1
ATOM 1324 C C . ARG A 1 165 ? 0.609 2.032 -15.600 1.00 97.50 165 ARG A C 1
ATOM 1326 O O . ARG A 1 165 ? 0.120 2.203 -14.486 1.00 97.50 165 ARG A O 1
ATOM 1333 N N . LEU A 1 166 ? 1.365 0.981 -15.913 1.00 97.81 166 LEU A N 1
ATOM 1334 C CA . LEU A 1 166 ? 1.763 -0.036 -14.941 1.00 97.81 166 LEU A CA 1
ATOM 1335 C C . LEU A 1 166 ? 2.625 0.575 -13.836 1.00 97.81 166 LEU A C 1
ATOM 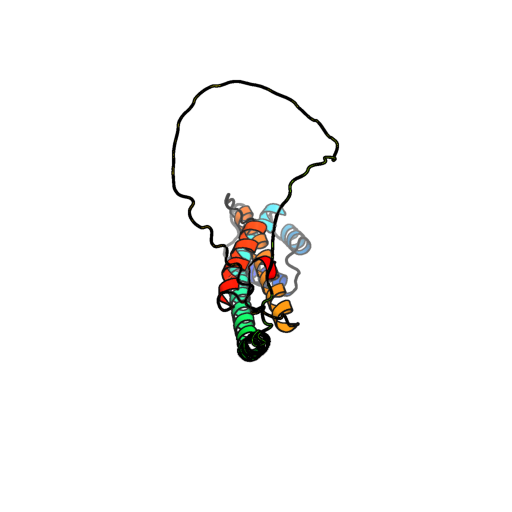1337 O O . LEU A 1 166 ? 2.299 0.394 -12.667 1.00 97.81 166 LEU A O 1
ATOM 1341 N N . LEU A 1 167 ? 3.641 1.371 -14.189 1.00 97.38 167 LEU A N 1
ATOM 1342 C CA . LEU A 1 167 ? 4.472 2.081 -13.215 1.00 97.38 167 LEU A CA 1
ATOM 1343 C C . LEU A 1 167 ? 3.627 2.958 -12.284 1.00 97.38 167 LEU A C 1
ATOM 1345 O O . LEU A 1 167 ? 3.754 2.863 -11.065 1.00 97.38 167 LEU A O 1
ATOM 1349 N N . TRP A 1 168 ? 2.729 3.770 -12.848 1.00 97.25 168 TRP A N 1
ATOM 1350 C CA . TRP A 1 168 ? 1.849 4.625 -12.056 1.00 97.25 168 TRP A CA 1
ATOM 1351 C C . TRP A 1 168 ? 1.004 3.809 -11.072 1.00 97.25 168 TRP A C 1
ATOM 1353 O O . TRP A 1 168 ? 0.965 4.140 -9.890 1.00 97.25 168 TRP A O 1
ATOM 1363 N N . ARG A 1 169 ? 0.392 2.703 -11.521 1.00 98.00 169 ARG A N 1
ATOM 1364 C CA . ARG A 1 169 ? -0.396 1.819 -10.646 1.00 98.00 169 ARG A CA 1
ATOM 1365 C C . ARG A 1 169 ? 0.449 1.203 -9.534 1.00 98.00 169 ARG A C 1
ATOM 1367 O O . ARG A 1 169 ? 0.013 1.213 -8.392 1.00 98.00 169 ARG A O 1
ATOM 1374 N N . ILE A 1 170 ? 1.657 0.726 -9.838 1.00 98.25 170 ILE A N 1
ATOM 1375 C CA . ILE A 1 170 ? 2.577 0.169 -8.831 1.00 98.25 170 ILE A CA 1
ATOM 1376 C C . ILE A 1 170 ? 2.858 1.205 -7.736 1.00 98.25 170 ILE A C 1
ATOM 1378 O O . ILE A 1 170 ? 2.781 0.885 -6.551 1.00 98.25 170 ILE A O 1
ATOM 1382 N N . VAL A 1 171 ? 3.141 2.453 -8.123 1.00 97.50 171 VAL A N 1
ATOM 1383 C CA . VAL A 1 171 ? 3.378 3.540 -7.164 1.00 97.50 171 VAL A CA 1
ATOM 1384 C C . VAL A 1 171 ? 2.123 3.831 -6.335 1.00 97.50 171 VAL A C 1
ATOM 1386 O O . VAL A 1 171 ? 2.241 4.011 -5.127 1.00 97.50 171 VAL A O 1
ATOM 1389 N N . GLN A 1 172 ? 0.927 3.840 -6.934 1.00 97.31 172 GLN A N 1
ATOM 1390 C CA . GLN A 1 172 ? -0.327 4.050 -6.193 1.00 97.31 172 GLN A CA 1
ATOM 1391 C C . GLN A 1 172 ? -0.587 2.957 -5.145 1.00 97.31 172 GLN A C 1
ATOM 1393 O O . GLN A 1 172 ? -0.947 3.275 -4.010 1.00 97.31 172 GLN A O 1
ATOM 1398 N N . GLU A 1 173 ? -0.379 1.686 -5.498 1.00 97.56 173 GLU A N 1
ATOM 1399 C CA . GLU A 1 173 ? -0.536 0.564 -4.562 1.00 97.56 173 GLU A CA 1
ATOM 1400 C C . GLU A 1 173 ? 0.468 0.670 -3.402 1.00 97.56 173 GLU A C 1
ATOM 1402 O O . GLU A 1 173 ? 0.089 0.505 -2.244 1.00 97.56 173 GLU A O 1
ATOM 1407 N N . GLU A 1 174 ? 1.728 1.033 -3.681 1.00 97.81 174 GLU A N 1
ATOM 1408 C CA . GLU A 1 174 ? 2.745 1.253 -2.642 1.00 97.81 174 GLU A CA 1
ATOM 1409 C C . GLU A 1 174 ? 2.374 2.415 -1.709 1.00 97.81 174 GLU A C 1
ATOM 1411 O O . GLU A 1 174 ? 2.478 2.283 -0.492 1.00 97.81 174 GLU A O 1
ATOM 1416 N N . MET A 1 175 ? 1.918 3.555 -2.241 1.00 96.94 175 MET A N 1
ATOM 1417 C CA . MET A 1 175 ? 1.542 4.706 -1.404 1.00 96.94 175 MET A CA 1
ATOM 1418 C C . MET A 1 175 ? 0.300 4.410 -0.558 1.00 96.94 175 MET A C 1
ATOM 1420 O O . MET A 1 175 ? 0.241 4.796 0.610 1.00 96.94 175 MET A O 1
ATOM 1424 N N . THR A 1 176 ? -0.652 3.657 -1.109 1.00 96.88 176 THR A N 1
ATOM 1425 C CA . THR A 1 176 ? -1.831 3.191 -0.368 1.00 96.88 176 THR A CA 1
ATOM 1426 C C . THR A 1 176 ? -1.424 2.232 0.751 1.00 96.88 176 THR A C 1
ATOM 1428 O O . THR A 1 176 ? -1.917 2.351 1.874 1.00 96.88 176 THR A O 1
ATOM 1431 N N . TRP A 1 177 ? -0.486 1.319 0.480 1.00 98.25 177 TRP A N 1
ATOM 1432 C CA . TRP A 1 177 ? 0.073 0.421 1.489 1.00 98.25 177 TRP A CA 1
ATOM 1433 C C . TRP A 1 177 ? 0.775 1.197 2.611 1.00 98.25 177 TRP A C 1
ATOM 1435 O O . TRP A 1 177 ? 0.531 0.913 3.780 1.00 98.25 177 TRP A O 1
ATOM 1445 N N . VAL A 1 178 ? 1.583 2.215 2.285 1.00 98.25 178 VAL A N 1
ATOM 1446 C CA . VAL A 1 178 ? 2.278 3.054 3.282 1.00 98.25 178 VAL A CA 1
ATOM 1447 C C . VAL A 1 178 ? 1.287 3.767 4.201 1.00 98.25 178 VAL A C 1
ATOM 1449 O O . VAL A 1 178 ? 1.441 3.707 5.423 1.00 98.25 178 VAL A O 1
ATOM 1452 N N . GLY A 1 179 ? 0.261 4.411 3.634 1.00 97.44 179 GLY A N 1
ATOM 1453 C CA . GLY A 1 179 ? -0.774 5.089 4.417 1.00 97.44 179 GLY A CA 1
ATOM 1454 C C . GLY A 1 179 ? -1.515 4.122 5.341 1.00 97.44 179 GLY A C 1
ATOM 1455 O O . GLY A 1 179 ? -1.567 4.327 6.551 1.00 97.44 179 GLY A O 1
ATOM 1456 N N . MET A 1 180 ? -2.000 3.008 4.789 1.00 97.50 180 MET A N 1
ATOM 1457 C CA . MET A 1 180 ? -2.750 2.003 5.544 1.00 97.50 180 MET A CA 1
ATOM 1458 C C . MET A 1 180 ? -1.903 1.306 6.621 1.00 97.50 180 MET A C 1
ATOM 1460 O O . MET A 1 180 ? -2.408 0.997 7.701 1.00 97.50 180 MET A O 1
ATOM 1464 N N . SER A 1 181 ? -0.615 1.077 6.356 1.00 98.06 181 SER A N 1
ATOM 1465 C CA . SER A 1 181 ? 0.318 0.492 7.324 1.00 98.06 181 SER A CA 1
ATOM 1466 C C . SER A 1 181 ? 0.566 1.448 8.494 1.00 98.06 181 SER A C 1
ATOM 1468 O O . SER A 1 181 ? 0.494 1.046 9.655 1.00 98.06 181 SER A O 1
ATOM 1470 N N . ASN A 1 182 ? 0.757 2.740 8.211 1.00 98.06 182 ASN A N 1
ATOM 1471 C CA . ASN A 1 182 ? 0.911 3.764 9.245 1.00 98.06 182 ASN A CA 1
ATOM 1472 C C . ASN A 1 182 ? -0.337 3.910 10.119 1.00 98.06 182 ASN A C 1
ATOM 1474 O O . ASN A 1 182 ? -0.217 3.967 11.342 1.00 98.06 182 ASN A O 1
ATOM 1478 N N . ASP A 1 183 ? -1.520 3.926 9.508 1.00 96.69 183 ASP A N 1
ATOM 1479 C CA . ASP A 1 183 ? -2.785 3.951 10.239 1.00 96.69 183 ASP A CA 1
ATOM 1480 C C . ASP A 1 183 ? -2.958 2.701 11.125 1.00 96.69 183 ASP A C 1
ATOM 1482 O O . ASP A 1 183 ? -3.451 2.793 12.251 1.00 96.69 183 ASP A O 1
ATOM 1486 N N . LEU A 1 184 ? -2.558 1.515 10.638 1.00 97.56 184 LEU A N 1
ATOM 1487 C CA . LEU A 1 184 ? -2.592 0.285 11.433 1.00 97.56 184 LEU A CA 1
ATOM 1488 C C . LEU A 1 184 ? -1.631 0.374 12.622 1.00 97.56 184 LEU A C 1
ATOM 1490 O O . LEU A 1 184 ? -2.023 0.046 13.742 1.00 97.56 184 LEU A O 1
ATOM 1494 N N . ASN A 1 185 ? -0.403 0.845 12.399 1.00 97.62 185 ASN A N 1
ATOM 1495 C CA . ASN A 1 185 ? 0.578 1.042 13.462 1.00 97.62 185 ASN A CA 1
ATOM 1496 C C . ASN A 1 185 ? 0.059 2.020 14.521 1.00 97.62 185 ASN A C 1
ATOM 1498 O O . ASN A 1 185 ? 0.178 1.741 15.712 1.00 97.62 185 ASN A O 1
ATOM 1502 N N . GLU A 1 186 ? -0.604 3.104 14.115 1.00 96.44 186 GLU A N 1
ATOM 1503 C CA . GLU A 1 186 ? -1.252 4.035 15.043 1.00 96.44 186 GLU A CA 1
ATOM 1504 C C . GLU A 1 186 ? -2.396 3.372 15.833 1.00 96.44 186 GLU A C 1
ATOM 1506 O O . GLU A 1 186 ? -2.522 3.570 17.046 1.00 96.44 186 GLU A O 1
ATOM 1511 N N . ALA A 1 187 ? -3.220 2.548 15.179 1.00 95.38 187 ALA A N 1
ATOM 1512 C CA . ALA A 1 187 ? -4.309 1.817 15.829 1.00 95.38 187 ALA A CA 1
ATOM 1513 C C . ALA A 1 187 ? -3.819 0.719 16.793 1.00 95.38 187 ALA A C 1
ATOM 1515 O O . ALA A 1 187 ? -4.535 0.347 17.733 1.00 95.38 187 ALA A O 1
ATOM 1516 N N . GLU A 1 188 ? -2.615 0.196 16.562 1.00 95.25 188 GLU A N 1
ATOM 1517 C CA . GLU A 1 188 ? -1.917 -0.775 17.410 1.00 95.25 188 GLU A CA 1
ATOM 1518 C C . GLU A 1 188 ? -0.958 -0.133 18.420 1.00 95.25 188 GLU A C 1
ATOM 1520 O O . GLU A 1 188 ? -0.336 -0.857 19.194 1.00 95.25 188 GLU A O 1
ATOM 1525 N N . GLU A 1 189 ? -0.872 1.201 18.447 1.00 94.81 189 GLU A N 1
ATOM 1526 C CA . GLU A 1 189 ? 0.009 1.970 19.339 1.00 94.81 189 GLU A CA 1
ATOM 1527 C C . GLU A 1 189 ? 1.498 1.616 19.164 1.00 94.81 189 GLU A C 1
ATOM 1529 O O . GLU A 1 189 ? 2.301 1.687 20.096 1.00 94.81 189 GLU A O 1
ATOM 1534 N N . LYS A 1 190 ? 1.880 1.251 17.937 1.00 95.88 190 LYS A N 1
ATOM 1535 C CA . LYS A 1 190 ? 3.268 1.050 17.523 1.00 95.88 190 LYS A CA 1
ATOM 1536 C C . LYS A 1 190 ? 3.899 2.393 17.160 1.00 95.88 190 LYS A C 1
ATOM 1538 O O . LYS A 1 190 ? 3.289 3.220 16.489 1.00 95.88 190 LYS A O 1
ATOM 1543 N N . SER A 1 191 ? 5.152 2.593 17.566 1.00 93.62 191 SER A N 1
ATOM 1544 C CA . SER A 1 191 ? 5.931 3.794 17.228 1.00 93.62 191 SER A CA 1
ATOM 1545 C C . SER A 1 191 ? 6.481 3.787 15.797 1.00 93.62 191 SER A C 1
ATOM 1547 O O . SER A 1 191 ? 6.941 4.819 15.309 1.00 93.62 191 SER A O 1
ATOM 1549 N N . GLU A 1 192 ? 6.456 2.636 15.124 1.00 94.31 192 GLU A N 1
ATOM 1550 C CA . GLU A 1 192 ? 6.957 2.479 13.762 1.00 94.31 192 GLU A CA 1
ATOM 1551 C C . GLU A 1 192 ? 6.096 3.250 12.757 1.00 94.31 192 GLU A C 1
ATOM 1553 O O . GLU A 1 192 ? 4.871 3.115 12.724 1.00 94.31 192 GLU A O 1
ATOM 1558 N N . ARG A 1 193 ? 6.749 4.033 11.892 1.00 95.06 193 ARG A N 1
ATOM 1559 C CA . ARG A 1 193 ? 6.101 4.696 10.758 1.00 95.06 193 ARG A CA 1
ATOM 1560 C C . ARG A 1 193 ? 6.956 4.576 9.510 1.00 95.06 193 ARG A C 1
ATOM 1562 O O . ARG A 1 193 ? 8.161 4.826 9.527 1.00 95.06 193 ARG A O 1
ATOM 1569 N N . HIS A 1 194 ? 6.301 4.257 8.411 1.00 95.81 194 HIS A N 1
ATOM 1570 C CA . HIS A 1 194 ? 6.875 4.275 7.082 1.00 95.81 194 HIS A CA 1
ATOM 1571 C C . HIS A 1 194 ? 6.821 5.697 6.517 1.00 95.81 194 HIS A C 1
ATOM 1573 O O . HIS A 1 194 ? 5.768 6.336 6.488 1.00 95.81 194 HIS A O 1
ATOM 1579 N N . SER A 1 195 ? 7.964 6.195 6.050 1.00 97.19 195 SER A N 1
ATOM 1580 C CA . SER A 1 195 ? 8.032 7.439 5.280 1.00 97.19 195 SER A CA 1
ATOM 1581 C C . SER A 1 195 ? 7.719 7.148 3.816 1.00 97.19 195 SER A C 1
ATOM 1583 O O . SER A 1 195 ? 8.409 6.338 3.193 1.00 97.19 195 SER A O 1
ATOM 1585 N N . GLU A 1 196 ? 6.742 7.855 3.245 1.00 95.56 196 GLU A N 1
ATOM 1586 C CA . GLU A 1 196 ? 6.410 7.754 1.817 1.00 95.56 196 GLU A CA 1
ATOM 1587 C C . GLU A 1 196 ? 7.633 7.977 0.928 1.00 95.56 196 GLU A C 1
ATOM 1589 O O . GLU A 1 196 ? 7.846 7.247 -0.039 1.00 95.56 196 GLU A O 1
ATOM 1594 N N . GLN A 1 197 ? 8.477 8.955 1.273 1.00 95.56 197 GLN A N 1
ATOM 1595 C CA . GLN A 1 197 ? 9.674 9.265 0.498 1.00 95.56 197 GLN A CA 1
ATOM 1596 C C . GLN A 1 197 ? 10.671 8.100 0.520 1.00 95.56 197 GLN A C 1
ATOM 1598 O O . GLN A 1 197 ? 11.244 7.755 -0.515 1.00 95.56 197 GLN A O 1
ATOM 1603 N N . THR A 1 198 ? 10.885 7.485 1.684 1.00 96.88 198 THR A N 1
ATOM 1604 C CA . THR A 1 198 ? 11.818 6.361 1.840 1.00 96.88 198 THR A CA 1
ATOM 1605 C C . THR A 1 198 ? 11.294 5.101 1.152 1.00 96.88 198 THR A C 1
ATOM 1607 O O . THR A 1 198 ? 12.049 4.437 0.436 1.00 96.88 198 THR A O 1
ATOM 1610 N N . CYS A 1 199 ? 10.002 4.798 1.301 1.00 96.94 199 CYS A N 1
ATOM 1611 C CA . CYS A 1 199 ? 9.362 3.663 0.636 1.00 96.94 199 CYS A CA 1
ATOM 1612 C C . CYS A 1 199 ? 9.369 3.831 -0.886 1.00 96.94 199 CYS A C 1
ATOM 1614 O O . CYS A 1 199 ? 9.788 2.920 -1.592 1.00 96.94 199 CYS A O 1
ATOM 1616 N N . ARG A 1 200 ? 9.039 5.021 -1.406 1.00 96.19 200 ARG A N 1
ATOM 1617 C CA . ARG A 1 200 ? 9.073 5.300 -2.852 1.00 96.19 200 ARG A CA 1
ATOM 1618 C C . ARG A 1 200 ? 10.475 5.150 -3.441 1.00 96.19 200 ARG A C 1
ATOM 1620 O O . ARG A 1 200 ? 10.637 4.529 -4.486 1.00 96.19 200 ARG A O 1
ATOM 1627 N N . LYS A 1 201 ? 11.505 5.655 -2.751 1.00 95.81 201 LYS A N 1
ATOM 1628 C CA . LYS A 1 201 ? 12.904 5.443 -3.160 1.00 95.81 201 LYS A CA 1
ATOM 1629 C C . LYS A 1 201 ? 13.255 3.955 -3.203 1.00 95.81 201 LYS A C 1
ATOM 1631 O O . LYS A 1 201 ? 13.862 3.510 -4.172 1.00 95.81 201 LYS A O 1
ATOM 1636 N N . SER A 1 202 ? 12.857 3.196 -2.184 1.00 96.44 202 SER A N 1
ATOM 1637 C CA . SER A 1 202 ? 13.114 1.751 -2.106 1.00 96.44 202 SER A CA 1
ATOM 1638 C C . SER A 1 202 ? 12.398 0.984 -3.220 1.00 96.4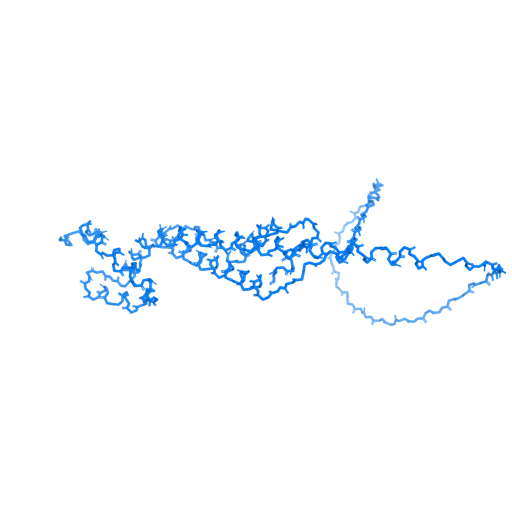4 202 SER A C 1
ATOM 1640 O O . SER A 1 202 ? 13.014 0.139 -3.867 1.00 96.44 202 SER A O 1
ATOM 1642 N N . LEU A 1 203 ? 11.146 1.348 -3.518 1.00 97.25 203 LEU A N 1
ATOM 1643 C CA . LEU A 1 203 ? 10.384 0.813 -4.645 1.00 97.25 203 LEU A CA 1
ATOM 1644 C C . LEU A 1 203 ? 11.110 1.052 -5.974 1.00 97.25 203 LEU A C 1
ATOM 1646 O O . LEU A 1 203 ? 11.236 0.134 -6.776 1.00 97.25 203 LEU A O 1
ATOM 1650 N N . TYR A 1 204 ? 11.631 2.257 -6.216 1.00 96.75 204 TYR A N 1
ATOM 1651 C CA . TYR A 1 204 ? 12.360 2.543 -7.457 1.00 96.75 204 TYR A CA 1
ATOM 1652 C C . TYR A 1 204 ? 13.635 1.707 -7.584 1.00 96.75 204 TYR A C 1
ATOM 1654 O O . TYR A 1 204 ? 13.934 1.218 -8.671 1.00 96.75 204 TYR A O 1
ATOM 1662 N N . GLN A 1 205 ? 14.356 1.478 -6.482 1.00 95.31 205 GLN A N 1
ATOM 1663 C CA . GLN A 1 205 ? 15.512 0.574 -6.481 1.00 95.31 205 GLN A CA 1
ATOM 1664 C C . GLN A 1 205 ? 15.115 -0.881 -6.764 1.00 95.31 205 GLN A C 1
ATOM 1666 O O . GLN A 1 205 ? 15.838 -1.598 -7.454 1.00 95.31 205 GLN A O 1
ATOM 1671 N N . GLU A 1 206 ? 13.964 -1.332 -6.261 1.00 95.62 206 GLU A N 1
ATOM 1672 C CA . GLU A 1 206 ? 13.426 -2.656 -6.577 1.00 95.62 206 GLU A CA 1
ATOM 1673 C C . GLU A 1 206 ? 13.060 -2.774 -8.062 1.00 95.62 206 GLU A C 1
ATOM 1675 O O . GLU A 1 206 ? 13.457 -3.739 -8.720 1.00 95.62 206 GLU A O 1
ATOM 1680 N N . LEU A 1 207 ? 12.367 -1.768 -8.602 1.00 96.38 207 LEU A N 1
ATOM 1681 C CA . LEU A 1 207 ? 11.925 -1.724 -9.993 1.00 96.38 207 LEU A CA 1
ATOM 1682 C C . LEU A 1 207 ? 13.087 -1.727 -10.987 1.00 96.38 207 LEU A C 1
ATOM 1684 O O . LEU A 1 207 ? 12.938 -2.293 -12.064 1.00 96.38 207 LEU A O 1
ATOM 1688 N N . LEU A 1 208 ? 14.263 -1.193 -10.638 1.00 95.00 208 LEU A N 1
ATOM 1689 C CA . LEU A 1 208 ? 15.436 -1.245 -11.522 1.00 95.00 208 LEU A CA 1
ATOM 1690 C C . LEU A 1 208 ? 15.814 -2.665 -11.957 1.00 95.00 208 LEU A C 1
ATOM 1692 O O . LEU A 1 208 ? 16.345 -2.842 -13.048 1.00 95.00 208 LEU A O 1
ATOM 1696 N N . LYS A 1 209 ? 15.474 -3.684 -11.158 1.00 94.00 209 LYS A N 1
ATOM 1697 C CA . LYS A 1 209 ? 15.702 -5.102 -11.484 1.00 94.00 209 LYS A CA 1
ATOM 1698 C C . LYS A 1 209 ? 14.843 -5.608 -12.649 1.00 94.00 209 LYS A C 1
ATOM 1700 O O . LYS A 1 209 ? 15.019 -6.746 -13.081 1.00 94.00 209 LYS A O 1
ATOM 1705 N N . VAL A 1 210 ? 13.875 -4.817 -13.111 1.00 95.56 210 VAL A N 1
ATOM 1706 C CA . VAL A 1 210 ? 13.054 -5.129 -14.285 1.00 95.56 210 VAL A CA 1
ATOM 1707 C C . VAL A 1 210 ? 13.837 -4.914 -15.582 1.00 95.56 210 VAL A C 1
ATOM 1709 O O . VAL A 1 210 ? 13.626 -5.647 -16.544 1.00 95.56 210 VAL A O 1
ATOM 1712 N N . TRP A 1 211 ? 14.764 -3.954 -15.609 1.00 93.56 211 TRP A N 1
ATOM 1713 C CA . TRP A 1 211 ? 15.553 -3.639 -16.797 1.00 93.56 211 TRP A CA 1
ATOM 1714 C C . TRP A 1 211 ? 16.959 -4.247 -16.719 1.00 93.56 211 TRP A C 1
ATOM 1716 O O . TRP A 1 211 ? 17.528 -4.371 -15.631 1.00 93.56 211 TRP A O 1
ATOM 1726 N N . PRO A 1 212 ? 17.578 -4.593 -17.862 1.00 89.69 212 PRO A N 1
ATOM 1727 C CA . PRO A 1 212 ? 18.995 -4.926 -17.890 1.00 89.69 212 PRO A CA 1
ATOM 1728 C C . PRO A 1 212 ? 19.852 -3.725 -17.462 1.00 89.69 212 PRO A C 1
ATOM 1730 O O . PRO A 1 212 ? 19.480 -2.567 -17.668 1.00 89.69 212 PRO A O 1
ATOM 1733 N N . SER A 1 213 ? 21.037 -3.998 -16.911 1.00 86.94 213 SER A N 1
ATOM 1734 C CA . SER A 1 213 ? 21.944 -2.945 -16.438 1.00 86.94 213 SER A CA 1
ATOM 1735 C C . SER A 1 213 ? 22.253 -1.911 -17.531 1.00 86.94 213 SER A C 1
ATOM 1737 O O . SER A 1 213 ? 22.544 -2.265 -18.679 1.00 86.94 213 SER A O 1
ATOM 1739 N N . GLY A 1 214 ? 22.176 -0.630 -17.163 1.00 85.75 214 GLY A N 1
ATOM 1740 C CA . GLY A 1 214 ? 22.457 0.509 -18.040 1.00 85.75 214 GLY A CA 1
ATOM 1741 C C . GLY A 1 214 ? 21.303 0.962 -18.943 1.00 85.75 214 GLY A C 1
ATOM 1742 O O . GLY A 1 214 ? 21.506 1.895 -19.706 1.00 85.75 214 GLY A O 1
ATOM 1743 N N . TRP A 1 215 ? 20.119 0.337 -18.881 1.00 90.25 215 TRP A N 1
ATOM 1744 C CA . TRP A 1 215 ? 18.942 0.744 -19.677 1.00 90.25 215 TRP A CA 1
ATOM 1745 C C . TRP A 1 215 ? 17.989 1.703 -18.967 1.00 90.25 215 TRP A C 1
ATOM 1747 O O . TRP A 1 215 ? 17.137 2.314 -19.615 1.00 90.25 215 TRP A O 1
ATOM 1757 N N . MET A 1 216 ? 18.098 1.766 -17.643 1.00 92.56 216 MET A N 1
ATOM 1758 C CA . MET A 1 216 ? 17.235 2.548 -16.776 1.00 92.56 216 MET A CA 1
ATOM 1759 C C . MET A 1 216 ? 18.020 2.984 -15.545 1.00 92.56 216 MET A C 1
ATOM 1761 O O . MET A 1 216 ? 18.840 2.230 -15.014 1.00 92.56 216 MET A O 1
ATOM 1765 N N . THR A 1 217 ? 17.725 4.181 -15.062 1.00 91.56 217 THR A N 1
ATOM 1766 C CA . THR A 1 217 ? 18.203 4.704 -13.782 1.00 91.56 217 THR A CA 1
ATOM 1767 C C . THR A 1 217 ? 17.023 5.023 -12.870 1.00 91.56 217 THR A C 1
ATOM 1769 O O . THR A 1 217 ? 15.908 5.253 -13.332 1.00 91.56 217 THR A O 1
ATOM 1772 N N . SER A 1 218 ? 17.239 5.069 -11.552 1.00 88.12 218 SER A N 1
ATOM 1773 C CA . SER A 1 218 ? 16.154 5.417 -10.621 1.00 88.12 218 SER A CA 1
ATOM 1774 C C . SER A 1 218 ? 15.616 6.833 -10.845 1.00 88.12 218 SER A C 1
ATOM 1776 O O . SER A 1 218 ? 14.488 7.110 -10.462 1.00 88.12 218 SER A O 1
ATOM 1778 N N . TYR A 1 219 ? 16.413 7.719 -11.453 1.00 87.44 219 TYR A N 1
ATOM 1779 C CA . TYR A 1 219 ? 15.992 9.068 -11.835 1.00 87.44 219 TYR A CA 1
ATOM 1780 C C . TYR A 1 219 ? 15.030 9.063 -13.029 1.00 87.44 219 TYR A C 1
ATOM 1782 O O . TYR A 1 219 ? 14.145 9.898 -13.092 1.00 87.44 219 TYR A O 1
ATOM 1790 N N . GLU A 1 220 ? 15.161 8.109 -13.954 1.00 88.62 220 GLU A N 1
ATOM 1791 C CA . GLU A 1 220 ? 14.266 7.984 -15.116 1.00 88.62 220 GLU A CA 1
ATOM 1792 C C . GLU A 1 220 ? 12.929 7.298 -14.793 1.00 88.62 220 GLU A C 1
ATOM 1794 O O . GLU A 1 220 ? 12.008 7.339 -15.610 1.00 88.62 220 GLU A O 1
ATOM 1799 N N . ILE A 1 221 ? 12.837 6.656 -13.624 1.00 90.44 221 ILE A N 1
ATOM 1800 C CA . ILE A 1 221 ? 11.598 6.097 -13.062 1.00 90.44 221 ILE A CA 1
ATOM 1801 C C . ILE A 1 221 ? 10.838 7.156 -12.245 1.00 90.44 221 ILE A C 1
ATOM 1803 O O . ILE A 1 221 ? 9.611 7.092 -12.161 1.00 90.44 221 ILE A O 1
ATOM 1807 N N . ALA A 1 222 ? 11.571 8.076 -11.607 1.00 81.31 222 ALA A N 1
ATOM 1808 C CA . ALA A 1 222 ? 11.048 9.078 -10.679 1.00 81.31 222 ALA A CA 1
ATOM 1809 C C . ALA A 1 222 ? 10.301 10.214 -11.384 1.00 81.31 222 ALA A C 1
ATOM 1811 O O . ALA A 1 222 ? 9.279 10.638 -10.794 1.00 81.31 222 ALA A O 1
#